Protein AF-A0A939X7P0-F1 (afdb_monomer_lite)

pLDDT: mean 82.84, std 16.87, range [36.56, 97.5]

Foldseek 3Di:
DLVVVLVVCVVVVVLVVSLVSLVVVCVVPVPDPVSLVSNLVSLLVVLQVCLQPVNLVSNVVSLVVNVVSCDDLVPQVSLLSSLVSLLSNLQSCVVVVNDAQVSVVSSLVSNLPGSHDFLDPSLLSNLVSLLSCQPRHLCNLVSLVSSDLVRDDPQQQQQDCPPNGRGGNSLSSQLSNCSSVPVPVDDSVVVSVVVCVVVPVPDPVSVVVVVVVCVVVPD

Sequence (219 aa):
MSYERVKYYQELGDYRVAYRIAREDWCATPSLKWPKNTIAWLLIRMMKDSAKAYGRDRFFDLMDEFGKLDIPKEETKLWGAVVWPIRDIITDSYGMQWFTPPLGDRIFAAIREMPLEKPSDGYTAVLKAFVQLGSLWPRLAEFIEWWGFENFSEFDYRRYPEKGILESTAERVFLAYVAAIGRMDKDPAQEFYKALENMAIRSQQQADNIYNALSLWTK

Secondary structure (DSSP, 8-state):
--HHHHHHHHHTT-HHHHHHHHHHHHHH-TT-HHHHHHHHHHHHHHHHHHHHTT-HHHHHHHHHHHHTT---TT-HHHHHHHHHHHHHHHHHHHHTT---HHHHHHHHHHHHTS---SS-HHHHHHHHHHHHHGGGSTTHHHHHHHH-GGG--GGGG----BTTB---HHHHHHHHHHHHTT-TTS-HHHHHHHHHHHH--S-HHHHHHHHHHHTTS--

Structure (mmCIF, N/CA/C/O backbone):
data_AF-A0A939X7P0-F1
#
_entry.id   AF-A0A939X7P0-F1
#
loop_
_atom_site.group_PDB
_atom_site.id
_atom_site.type_symbol
_atom_site.label_atom_id
_atom_site.label_alt_id
_atom_site.label_comp_id
_atom_site.label_asym_id
_atom_site.label_entity_id
_atom_site.label_seq_id
_atom_site.pdbx_PDB_ins_code
_atom_site.Cartn_x
_atom_site.Cartn_y
_atom_site.Cartn_z
_atom_site.occupancy
_atom_site.B_iso_or_equiv
_atom_site.auth_seq_id
_atom_site.auth_comp_id
_atom_site.auth_asym_id
_atom_site.auth_atom_id
_atom_site.pdbx_PDB_model_num
ATOM 1 N N . MET A 1 1 ? 24.448 -2.203 -24.286 1.00 63.91 1 MET A N 1
ATOM 2 C CA . MET A 1 1 ? 24.279 -0.734 -24.184 1.00 63.91 1 MET A CA 1
ATOM 3 C C . MET A 1 1 ? 22.796 -0.341 -24.209 1.00 63.91 1 MET A C 1
ATOM 5 O O . MET A 1 1 ? 22.362 0.461 -25.027 1.00 63.91 1 MET A O 1
ATOM 9 N N . SER A 1 2 ? 22.004 -0.901 -23.295 1.00 83.81 2 SER A N 1
ATOM 10 C CA . SER A 1 2 ? 20.605 -0.515 -23.049 1.00 83.81 2 SER A CA 1
ATOM 11 C C . SER A 1 2 ? 20.425 -0.061 -21.597 1.00 83.81 2 SER A C 1
ATOM 13 O O . SER A 1 2 ? 19.803 0.967 -21.357 1.00 83.81 2 SER A O 1
ATOM 15 N N . TYR A 1 3 ? 21.119 -0.712 -20.656 1.00 86.38 3 TYR A N 1
ATOM 16 C CA . TYR A 1 3 ? 21.254 -0.287 -19.258 1.00 86.38 3 TYR A CA 1
ATOM 17 C C . TYR A 1 3 ? 21.657 1.193 -19.092 1.00 86.38 3 TYR A C 1
ATOM 19 O O . TYR A 1 3 ? 21.002 1.936 -18.367 1.00 86.38 3 TYR A O 1
ATOM 27 N N . GLU A 1 4 ? 22.691 1.656 -19.801 1.00 91.75 4 GLU A N 1
ATOM 28 C CA . GLU A 1 4 ? 23.140 3.059 -19.739 1.00 91.75 4 GLU A CA 1
ATOM 29 C C . GLU A 1 4 ? 22.068 4.025 -20.256 1.00 91.75 4 GLU A C 1
ATOM 31 O O . GLU A 1 4 ? 21.882 5.104 -19.699 1.00 91.75 4 GLU A O 1
ATOM 36 N N . ARG A 1 5 ? 21.307 3.612 -21.279 1.00 92.75 5 ARG A N 1
ATOM 37 C CA . ARG A 1 5 ? 20.199 4.403 -21.826 1.00 92.75 5 ARG A CA 1
ATOM 38 C C . ARG A 1 5 ? 19.037 4.476 -20.840 1.00 92.75 5 ARG A C 1
ATOM 40 O O . ARG A 1 5 ? 18.489 5.553 -20.641 1.00 92.75 5 ARG A O 1
ATOM 47 N N . VAL A 1 6 ? 18.682 3.362 -20.198 1.00 92.19 6 VAL A N 1
ATOM 48 C CA . VAL A 1 6 ? 17.677 3.342 -19.124 1.00 92.19 6 VAL A CA 1
ATOM 49 C C . VAL A 1 6 ? 18.080 4.316 -18.020 1.00 92.19 6 VAL A C 1
ATOM 51 O O . VAL A 1 6 ? 17.274 5.166 -17.645 1.00 92.19 6 VAL A O 1
ATOM 54 N N . LYS A 1 7 ? 19.329 4.233 -17.544 1.00 92.50 7 LYS A N 1
ATOM 55 C CA . LYS A 1 7 ? 19.845 5.112 -16.491 1.00 92.50 7 LYS A CA 1
ATOM 56 C C . LYS A 1 7 ? 19.771 6.588 -16.897 1.00 92.50 7 LYS A C 1
ATOM 58 O O . LYS A 1 7 ? 19.261 7.395 -16.129 1.00 92.50 7 LYS A O 1
ATOM 63 N N . TYR A 1 8 ? 20.184 6.914 -18.122 1.00 94.06 8 TYR A N 1
ATOM 64 C CA . TYR A 1 8 ? 20.092 8.268 -18.670 1.00 94.06 8 TYR A CA 1
ATOM 65 C C . TYR A 1 8 ? 18.658 8.825 -18.621 1.00 94.06 8 TYR A C 1
ATOM 67 O O . TYR A 1 8 ? 18.432 9.918 -18.109 1.00 94.06 8 TYR A O 1
ATOM 75 N N . TYR A 1 9 ? 17.659 8.064 -19.080 1.00 94.56 9 TYR A N 1
ATOM 76 C CA . TYR A 1 9 ? 16.267 8.532 -19.049 1.00 94.56 9 TYR A CA 1
ATOM 77 C C . TYR A 1 9 ? 15.666 8.566 -17.638 1.00 94.56 9 TYR A C 1
ATOM 79 O O . TYR A 1 9 ? 14.818 9.412 -17.363 1.00 94.56 9 TYR A O 1
ATOM 87 N N . GLN A 1 10 ? 16.117 7.704 -16.721 1.00 90.38 10 GLN A N 1
ATOM 88 C CA . GLN A 1 10 ? 15.744 7.791 -15.305 1.00 90.38 10 GLN A CA 1
ATOM 89 C C . GLN A 1 10 ? 16.242 9.085 -14.658 1.00 90.38 10 GLN A C 1
ATOM 91 O O . GLN A 1 10 ? 15.491 9.710 -13.911 1.00 90.38 10 GLN A O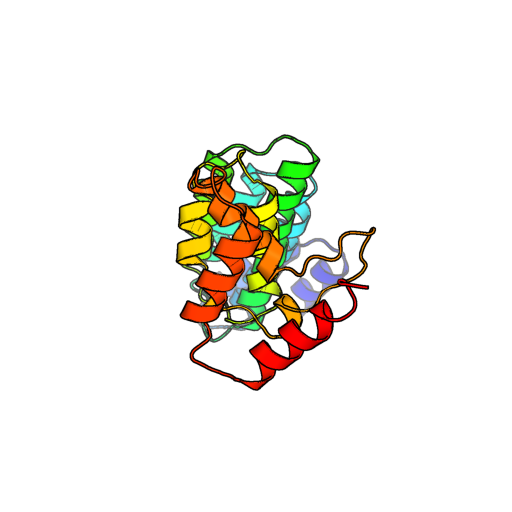 1
ATOM 96 N N . GLU A 1 11 ? 17.477 9.491 -14.958 1.00 92.62 11 GLU A N 1
ATOM 97 C CA . GLU A 1 11 ? 18.072 10.743 -14.473 1.00 92.62 11 GLU A CA 1
ATOM 98 C C . GLU A 1 11 ? 17.348 11.975 -15.033 1.00 92.62 11 GLU A C 1
ATOM 100 O O . GLU A 1 11 ? 17.193 12.968 -14.327 1.00 92.62 11 GLU A O 1
ATOM 105 N N . LEU A 1 12 ? 16.824 11.886 -16.260 1.00 92.75 12 LEU A N 1
ATOM 106 C CA . LEU A 1 12 ? 15.973 12.919 -16.860 1.00 92.75 12 LEU A CA 1
ATOM 107 C C . LEU A 1 12 ? 14.523 12.923 -16.344 1.00 92.75 12 LEU A C 1
ATOM 109 O O . LEU A 1 12 ? 13.769 13.839 -16.664 1.00 92.75 12 LEU A O 1
ATOM 113 N N . GLY A 1 13 ? 14.103 11.905 -15.587 1.00 90.38 13 GLY A N 1
ATOM 114 C CA . GLY A 1 13 ? 12.714 11.741 -15.148 1.00 90.38 13 GLY A CA 1
ATOM 115 C C . GLY A 1 13 ? 11.753 11.230 -16.231 1.00 90.38 13 GLY A C 1
ATOM 116 O O . GLY A 1 13 ? 10.548 11.159 -15.995 1.00 90.38 13 GLY A O 1
ATOM 117 N N . ASP A 1 14 ? 12.251 10.822 -17.403 1.00 93.12 14 ASP A N 1
ATOM 118 C CA . ASP A 1 14 ? 11.428 10.220 -18.459 1.00 93.12 14 ASP A CA 1
ATOM 119 C C . ASP A 1 14 ? 11.263 8.711 -18.226 1.00 93.12 14 ASP A C 1
ATOM 121 O O . ASP A 1 14 ? 11.827 7.845 -18.908 1.00 93.12 14 ASP A O 1
ATOM 125 N N . TYR A 1 15 ? 10.460 8.384 -17.213 1.00 93.25 15 TYR A N 1
ATOM 126 C CA . TYR A 1 15 ? 10.213 7.000 -16.814 1.00 93.25 15 TYR A CA 1
ATOM 127 C C . TYR A 1 15 ? 9.500 6.184 -17.893 1.00 93.25 15 TYR A C 1
ATOM 129 O O . TYR A 1 15 ? 9.647 4.965 -17.916 1.00 93.25 15 TYR A O 1
ATOM 137 N N . ARG A 1 16 ? 8.769 6.827 -18.814 1.00 91.62 16 ARG A N 1
ATOM 138 C CA . ARG A 1 16 ? 8.081 6.138 -19.915 1.00 91.62 16 ARG A CA 1
ATOM 139 C C . ARG A 1 16 ? 9.075 5.635 -20.954 1.00 91.62 16 ARG A C 1
ATOM 141 O O . ARG A 1 16 ? 8.970 4.491 -21.398 1.00 91.62 16 ARG A O 1
ATOM 148 N N . VAL A 1 17 ? 10.052 6.461 -21.332 1.00 94.19 17 VAL A N 1
ATOM 149 C CA . VAL A 1 17 ? 11.100 6.037 -22.267 1.00 94.19 17 VAL A CA 1
ATOM 150 C C . VAL A 1 17 ? 12.017 5.003 -21.619 1.00 94.19 17 VAL A C 1
ATOM 152 O O . VAL A 1 17 ? 12.288 3.976 -22.243 1.00 94.19 17 VAL A O 1
ATOM 155 N N . ALA A 1 18 ? 12.421 5.212 -20.361 1.00 95.12 18 ALA A N 1
ATOM 156 C CA . ALA A 1 18 ? 13.19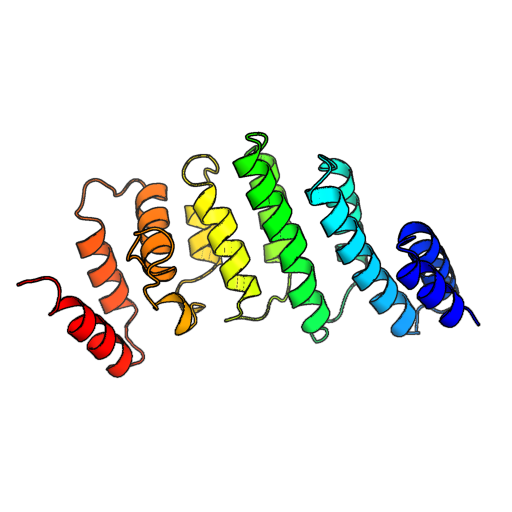1 4.219 -19.611 1.00 95.12 18 ALA A CA 1
ATOM 157 C C . ALA A 1 18 ? 12.454 2.869 -19.526 1.00 95.12 18 ALA A C 1
ATOM 159 O O . ALA A 1 18 ? 13.066 1.819 -19.727 1.00 95.12 18 ALA A O 1
ATOM 160 N N . TYR A 1 19 ? 11.136 2.901 -19.293 1.00 95.31 19 TYR A N 1
ATOM 161 C CA . TYR A 1 19 ? 10.287 1.711 -19.226 1.00 95.31 19 TYR A CA 1
ATOM 162 C C . TYR A 1 19 ? 10.295 0.956 -20.553 1.00 95.31 19 TYR A C 1
ATOM 164 O O . TYR A 1 19 ? 10.541 -0.247 -20.566 1.00 95.31 19 TYR A O 1
ATOM 172 N N . ARG A 1 20 ? 10.083 1.657 -21.674 1.00 95.12 20 ARG A N 1
ATOM 173 C CA . ARG A 1 20 ? 10.059 1.035 -23.005 1.00 95.12 20 ARG A CA 1
ATOM 174 C C . ARG A 1 20 ? 11.370 0.310 -23.313 1.00 95.12 20 ARG A C 1
ATOM 176 O O . ARG A 1 20 ? 11.330 -0.835 -23.743 1.00 95.12 20 ARG A O 1
ATOM 183 N N . ILE A 1 21 ? 12.510 0.941 -23.027 1.00 94.25 21 ILE A N 1
ATOM 184 C CA . ILE A 1 21 ? 13.833 0.341 -23.265 1.00 94.25 21 ILE A CA 1
ATOM 185 C C . ILE A 1 21 ? 14.024 -0.909 -22.393 1.00 94.25 21 ILE A C 1
ATOM 187 O O . ILE A 1 21 ? 14.407 -1.961 -22.896 1.00 94.25 21 ILE A O 1
ATOM 191 N N . ALA A 1 22 ? 13.709 -0.828 -21.096 1.00 93.94 22 ALA A N 1
ATOM 192 C CA . ALA A 1 22 ? 13.814 -1.984 -20.205 1.00 93.94 22 ALA A CA 1
ATOM 193 C C . ALA A 1 22 ? 12.858 -3.121 -20.612 1.00 93.94 22 ALA A C 1
ATOM 195 O O . ALA A 1 22 ? 13.184 -4.298 -20.460 1.00 93.94 22 ALA A O 1
ATOM 196 N N . ARG A 1 23 ? 11.684 -2.783 -21.159 1.00 93.06 23 ARG A N 1
ATOM 197 C CA . ARG A 1 23 ? 10.708 -3.753 -21.662 1.00 93.06 23 ARG A CA 1
ATOM 198 C C . ARG A 1 23 ? 11.199 -4.475 -22.911 1.00 93.06 23 ARG A C 1
ATOM 200 O O . ARG A 1 23 ? 11.045 -5.690 -22.982 1.00 93.06 23 ARG A O 1
ATOM 207 N N . GLU A 1 24 ? 11.809 -3.756 -23.850 1.00 93.38 24 GLU A N 1
ATOM 208 C CA . GLU A 1 24 ? 12.461 -4.340 -25.029 1.00 93.38 24 GLU A CA 1
ATOM 209 C C . GLU A 1 24 ? 13.535 -5.354 -24.609 1.00 93.38 24 GLU A C 1
ATOM 211 O O . GLU A 1 24 ? 13.533 -6.486 -25.095 1.00 93.38 24 GLU A O 1
ATOM 216 N N . ASP A 1 25 ? 14.377 -4.997 -23.633 1.00 91.06 25 ASP A N 1
ATOM 217 C CA . ASP A 1 25 ? 15.401 -5.899 -23.095 1.00 91.06 25 ASP A CA 1
ATOM 218 C C . ASP A 1 25 ? 14.800 -7.136 -22.418 1.00 91.06 25 ASP A C 1
ATOM 220 O O . ASP A 1 25 ? 15.291 -8.250 -22.613 1.00 91.06 25 ASP A O 1
ATOM 224 N N . TRP A 1 26 ? 13.728 -6.965 -21.635 1.00 90.19 26 TRP A N 1
ATOM 225 C CA . TRP A 1 26 ? 13.058 -8.089 -20.983 1.00 90.19 26 TRP A CA 1
ATOM 226 C C . TRP A 1 26 ? 12.417 -9.040 -21.996 1.00 90.19 26 TRP A C 1
ATOM 228 O O . TRP A 1 26 ? 12.549 -10.252 -21.859 1.00 90.19 26 TRP A O 1
ATOM 238 N N . CYS A 1 27 ? 11.768 -8.513 -23.038 1.00 88.62 27 CYS A N 1
ATOM 239 C CA . CYS A 1 27 ? 11.187 -9.325 -24.106 1.00 88.62 27 CYS A CA 1
ATOM 240 C C . CYS A 1 27 ? 12.259 -10.060 -24.922 1.00 88.62 27 CYS A C 1
ATOM 242 O O . CYS A 1 27 ? 12.053 -11.214 -25.291 1.00 88.62 27 CYS A O 1
ATOM 244 N N . ALA A 1 28 ? 13.400 -9.416 -25.184 1.00 89.94 28 ALA A N 1
ATOM 245 C CA . ALA A 1 28 ? 14.509 -10.030 -25.906 1.00 89.94 28 ALA A CA 1
ATOM 246 C C . ALA A 1 28 ? 15.230 -11.097 -25.069 1.00 89.94 28 ALA A C 1
ATOM 248 O O . ALA A 1 28 ? 15.672 -12.106 -25.612 1.00 89.94 28 ALA A O 1
ATOM 249 N N . THR A 1 29 ? 15.370 -10.885 -23.754 1.00 86.81 29 THR A N 1
ATOM 250 C CA . THR A 1 29 ? 16.044 -11.831 -22.849 1.00 86.81 29 THR A CA 1
ATOM 251 C C . THR A 1 29 ? 15.318 -11.968 -21.498 1.00 86.81 29 THR A C 1
ATOM 253 O O . THR A 1 29 ? 15.773 -11.421 -20.487 1.00 86.81 29 THR A O 1
ATOM 256 N N . PRO A 1 30 ? 14.223 -12.754 -21.425 1.00 83.19 30 PRO A N 1
ATOM 257 C CA . PRO A 1 30 ? 13.398 -12.866 -20.214 1.00 83.19 30 PRO A CA 1
ATOM 258 C C . PRO A 1 30 ? 14.110 -13.456 -18.989 1.00 83.19 30 PRO A C 1
ATOM 260 O O . PRO A 1 30 ? 13.657 -13.261 -17.862 1.00 83.19 30 PRO A O 1
ATOM 263 N N . SER A 1 31 ? 15.219 -14.175 -19.195 1.00 83.50 31 SER A N 1
ATOM 264 C CA . SER A 1 31 ? 16.034 -14.773 -18.130 1.00 83.50 31 SER A CA 1
ATOM 265 C C . SER A 1 31 ? 16.905 -13.760 -17.380 1.00 83.50 31 SER A C 1
ATOM 267 O O . SER A 1 31 ? 17.386 -14.059 -16.283 1.00 83.50 31 SER A O 1
ATOM 269 N N . LEU A 1 32 ? 17.117 -12.558 -17.932 1.00 82.56 32 LEU A N 1
ATOM 270 C CA . LEU A 1 32 ? 17.839 -11.504 -17.229 1.00 82.56 32 LEU A CA 1
ATOM 271 C C . LEU A 1 32 ? 16.961 -10.933 -16.114 1.00 82.56 32 LEU A C 1
ATOM 273 O O . LEU A 1 32 ? 15.846 -10.472 -16.343 1.00 82.56 32 LEU A O 1
ATOM 277 N N . LYS A 1 33 ? 17.498 -10.910 -14.891 1.00 83.19 33 LYS A N 1
ATOM 278 C CA . LYS A 1 33 ? 16.805 -10.340 -13.726 1.00 83.19 33 LYS A CA 1
ATOM 279 C C . LYS A 1 33 ? 16.738 -8.812 -13.769 1.00 83.19 33 LYS A C 1
ATOM 281 O O . LYS A 1 33 ? 15.746 -8.225 -13.346 1.00 83.19 33 LYS A O 1
ATOM 286 N N . TRP A 1 34 ? 17.788 -8.164 -14.283 1.00 88.00 34 TRP A N 1
ATOM 287 C CA . TRP A 1 34 ? 17.912 -6.706 -14.216 1.00 88.00 34 TRP A CA 1
ATOM 288 C C . TRP A 1 34 ? 16.778 -5.956 -14.944 1.00 88.00 34 TRP A C 1
ATOM 290 O O . TRP A 1 34 ? 16.226 -5.055 -14.315 1.00 88.00 34 TRP A O 1
ATOM 300 N N . PRO A 1 35 ? 16.346 -6.314 -16.179 1.00 89.94 35 PRO A N 1
ATOM 301 C CA . PRO A 1 35 ? 15.304 -5.569 -16.881 1.00 89.94 35 PRO A CA 1
ATOM 302 C C . PRO A 1 35 ? 13.970 -5.655 -16.143 1.00 89.94 35 PRO A C 1
ATOM 304 O O . PRO A 1 35 ? 13.309 -4.642 -15.951 1.00 89.94 35 PRO A O 1
ATOM 307 N N . LYS A 1 36 ? 13.610 -6.842 -15.640 1.00 90.88 36 LYS A N 1
ATOM 308 C CA . LYS A 1 36 ? 12.388 -7.061 -14.856 1.00 90.88 36 LYS A CA 1
ATOM 309 C C . LYS A 1 36 ? 12.370 -6.225 -13.573 1.00 90.88 36 LYS A C 1
ATOM 311 O O . LYS A 1 36 ? 11.390 -5.528 -13.319 1.00 90.88 36 LYS A O 1
ATOM 316 N N . ASN A 1 37 ? 13.465 -6.217 -12.811 1.00 92.06 37 ASN A N 1
ATOM 317 C CA . ASN A 1 37 ? 13.562 -5.390 -11.604 1.00 92.06 37 ASN A CA 1
ATOM 318 C C . ASN A 1 37 ? 13.531 -3.892 -11.945 1.00 92.06 37 ASN A C 1
ATOM 320 O O . ASN A 1 37 ? 12.877 -3.111 -11.257 1.00 92.06 37 ASN A O 1
ATOM 324 N N . THR A 1 38 ? 14.184 -3.479 -13.032 1.00 94.31 38 THR A N 1
ATOM 325 C CA . THR A 1 38 ? 14.124 -2.103 -13.538 1.00 94.31 38 THR A CA 1
ATOM 326 C C . THR A 1 38 ? 12.699 -1.694 -13.904 1.00 94.31 38 THR A C 1
ATOM 328 O O . THR A 1 38 ? 12.258 -0.620 -13.498 1.00 94.31 38 THR A O 1
ATOM 331 N N . ILE A 1 39 ? 11.962 -2.544 -14.623 1.00 95.25 39 ILE A N 1
ATOM 332 C CA . ILE A 1 39 ? 10.552 -2.325 -14.961 1.00 95.25 39 ILE A CA 1
ATOM 333 C C . ILE A 1 39 ? 9.737 -2.146 -13.676 1.00 95.25 39 ILE A C 1
ATOM 335 O O . ILE A 1 39 ? 9.006 -1.166 -13.562 1.00 95.25 39 ILE A O 1
ATOM 339 N N . ALA A 1 40 ? 9.918 -3.019 -12.681 1.00 95.69 40 ALA A N 1
ATOM 340 C CA . ALA A 1 40 ? 9.227 -2.932 -11.394 1.00 95.69 40 ALA A CA 1
ATOM 341 C C . ALA A 1 40 ? 9.462 -1.577 -10.698 1.00 95.69 40 ALA A C 1
ATOM 343 O O . ALA A 1 40 ? 8.511 -0.900 -10.305 1.00 95.69 40 ALA A O 1
ATOM 344 N N . TRP A 1 41 ? 10.718 -1.123 -10.619 1.00 95.88 41 TRP A N 1
ATOM 345 C CA . TRP A 1 41 ? 11.056 0.189 -10.055 1.00 95.88 41 TRP A CA 1
ATOM 346 C C . TRP A 1 41 ? 10.437 1.352 -10.834 1.00 95.88 41 TRP A C 1
ATOM 348 O O . TRP A 1 41 ? 9.958 2.312 -10.228 1.00 95.88 41 TRP A O 1
ATOM 358 N N . LEU A 1 42 ? 10.434 1.285 -12.166 1.00 96.06 42 LEU A N 1
ATOM 359 C CA . LEU A 1 42 ? 9.842 2.316 -13.019 1.00 96.06 42 LEU A CA 1
ATOM 360 C C . LEU A 1 42 ? 8.319 2.375 -12.868 1.00 96.06 42 LEU A C 1
ATOM 362 O O . LEU A 1 42 ? 7.768 3.470 -12.774 1.00 96.06 42 LEU A O 1
ATOM 366 N N . LEU A 1 43 ? 7.648 1.224 -12.772 1.00 96.50 43 LEU A N 1
ATOM 367 C CA . LEU A 1 43 ? 6.218 1.153 -12.467 1.00 96.50 43 LEU A CA 1
ATOM 368 C C . LEU A 1 43 ? 5.916 1.799 -11.113 1.00 96.50 43 LEU A C 1
ATOM 370 O O . LEU A 1 43 ? 5.028 2.639 -11.042 1.00 96.50 43 LEU A O 1
ATOM 374 N N . ILE A 1 44 ? 6.694 1.501 -10.065 1.00 95.69 44 ILE A N 1
ATOM 375 C CA . ILE A 1 44 ? 6.539 2.128 -8.738 1.00 95.69 44 ILE A CA 1
ATOM 376 C C . ILE A 1 44 ? 6.677 3.654 -8.816 1.00 95.69 44 ILE A C 1
ATOM 378 O O . ILE A 1 44 ? 5.886 4.381 -8.211 1.00 95.69 44 ILE A O 1
ATOM 382 N N . ARG A 1 45 ? 7.649 4.162 -9.585 1.00 94.25 45 ARG A N 1
ATOM 383 C CA . ARG A 1 45 ? 7.822 5.610 -9.799 1.00 94.25 45 ARG A CA 1
ATOM 384 C C . ARG A 1 45 ? 6.619 6.222 -10.511 1.00 94.25 45 ARG A C 1
ATOM 386 O O . ARG A 1 45 ? 6.068 7.204 -10.028 1.00 94.25 45 ARG A O 1
ATOM 393 N N . MET A 1 46 ? 6.164 5.604 -11.598 1.00 94.06 46 MET A N 1
ATOM 394 C CA . MET A 1 46 ? 4.993 6.077 -12.336 1.00 94.06 46 MET A CA 1
ATOM 395 C C . MET A 1 46 ? 3.699 5.987 -11.512 1.00 94.06 46 MET A C 1
ATOM 397 O O . MET A 1 46 ? 2.861 6.882 -11.624 1.00 94.06 46 MET A O 1
ATOM 401 N N . MET A 1 47 ? 3.543 4.962 -10.664 1.00 94.75 47 MET A N 1
ATOM 402 C CA . MET A 1 47 ? 2.420 4.845 -9.727 1.00 94.75 47 MET A CA 1
ATOM 403 C C . MET A 1 47 ? 2.414 6.030 -8.764 1.00 94.75 47 MET A C 1
ATOM 405 O O . MET A 1 47 ? 1.389 6.695 -8.617 1.00 94.75 47 MET A O 1
ATOM 409 N N . LYS A 1 48 ? 3.575 6.363 -8.189 1.00 90.75 48 LYS A N 1
ATOM 410 C CA . LYS A 1 48 ? 3.728 7.513 -7.291 1.00 90.75 48 LYS A CA 1
ATOM 411 C C . LYS A 1 48 ? 3.335 8.839 -7.949 1.00 90.75 48 LYS A C 1
ATOM 413 O O . LYS A 1 48 ? 2.694 9.666 -7.306 1.00 90.75 48 LYS A O 1
ATOM 418 N N . ASP A 1 49 ? 3.676 9.034 -9.220 1.00 87.50 49 ASP A N 1
ATOM 419 C CA . ASP A 1 49 ? 3.275 10.236 -9.960 1.00 87.50 49 ASP A CA 1
ATOM 420 C C . ASP A 1 49 ? 1.768 10.241 -10.262 1.00 87.50 49 ASP A C 1
ATOM 422 O O . ASP A 1 49 ? 1.106 11.272 -10.142 1.00 87.50 49 ASP A O 1
ATOM 426 N N . SER A 1 50 ? 1.200 9.082 -10.618 1.00 85.38 50 SER A N 1
ATOM 427 C CA . SER A 1 50 ? -0.232 8.954 -10.922 1.00 85.38 50 SER A CA 1
ATOM 428 C C . SER A 1 50 ? -1.139 9.135 -9.702 1.00 85.38 50 SER A C 1
ATOM 430 O O . SER A 1 50 ? -2.218 9.709 -9.852 1.00 85.38 50 SER A O 1
ATOM 432 N N . ALA A 1 51 ? -0.684 8.734 -8.508 1.00 78.88 51 ALA A N 1
ATOM 433 C CA . ALA A 1 51 ? -1.410 8.919 -7.251 1.00 78.88 51 ALA A CA 1
ATOM 434 C C . ALA A 1 51 ? -1.696 10.406 -6.967 1.00 78.88 51 ALA A C 1
ATOM 436 O O . ALA A 1 51 ? -2.791 10.751 -6.536 1.00 78.88 51 ALA A O 1
ATOM 437 N N . LYS A 1 52 ? -0.754 11.292 -7.322 1.00 74.44 52 LYS A N 1
ATOM 438 C CA . LYS A 1 52 ? -0.852 12.744 -7.096 1.00 74.44 52 LYS A CA 1
ATOM 439 C C . LYS A 1 52 ? -1.686 13.494 -8.135 1.00 74.44 52 LYS A C 1
ATOM 441 O O . LYS A 1 52 ? -2.168 14.589 -7.866 1.00 74.44 52 LYS A O 1
ATOM 446 N N . ALA A 1 53 ? -1.798 12.958 -9.350 1.00 64.81 53 ALA A N 1
ATOM 447 C CA . ALA A 1 53 ? -2.281 13.690 -10.524 1.00 64.81 53 ALA A CA 1
ATOM 448 C C . ALA A 1 53 ? -3.738 13.365 -10.913 1.00 64.81 53 ALA A C 1
ATOM 450 O O . ALA A 1 53 ? -4.091 13.495 -12.083 1.00 64.81 53 ALA A O 1
ATOM 451 N N . TYR A 1 54 ? -4.571 12.896 -9.974 1.00 62.88 54 TYR A N 1
ATOM 452 C CA . TYR A 1 54 ? -5.918 12.355 -10.249 1.00 62.88 54 TYR A CA 1
ATOM 453 C C . TYR A 1 54 ? -5.927 11.178 -11.245 1.00 62.88 54 TYR A C 1
ATOM 455 O O . TYR A 1 54 ? -6.963 10.819 -11.803 1.00 62.88 54 TYR A O 1
ATOM 463 N N . GLY A 1 55 ? -4.779 10.530 -11.456 1.00 70.94 55 GLY A N 1
ATOM 464 C CA . GLY A 1 55 ? -4.608 9.443 -12.414 1.00 70.94 55 GLY A CA 1
ATOM 465 C C . GLY A 1 55 ? -5.041 8.091 -11.860 1.00 70.94 55 GLY A C 1
ATOM 466 O O . GLY A 1 55 ? -4.266 7.148 -11.972 1.00 70.94 55 GLY A O 1
ATOM 467 N N . ARG A 1 56 ? -6.235 7.992 -11.255 1.00 80.31 56 ARG A N 1
ATOM 468 C CA . ARG A 1 56 ? -6.739 6.767 -10.599 1.00 80.31 56 ARG A CA 1
ATOM 469 C C . ARG A 1 56 ? -6.658 5.552 -11.525 1.00 80.31 56 ARG A C 1
ATOM 471 O O . ARG A 1 56 ? -6.084 4.538 -11.146 1.00 80.31 56 ARG A O 1
ATOM 478 N N . ASP A 1 57 ? -7.201 5.668 -12.733 1.00 87.56 57 ASP A N 1
ATOM 479 C CA . ASP A 1 57 ? -7.235 4.549 -13.681 1.00 87.56 57 ASP A CA 1
ATOM 480 C C . ASP A 1 57 ? -5.817 4.140 -14.073 1.00 87.56 57 ASP A C 1
ATOM 482 O O . ASP A 1 57 ? -5.444 2.976 -13.965 1.00 87.56 57 ASP A O 1
ATOM 486 N N . ARG A 1 58 ? -4.970 5.133 -14.365 1.00 91.19 58 ARG A N 1
ATOM 487 C CA . ARG A 1 58 ? -3.562 4.901 -14.682 1.00 91.19 58 ARG A CA 1
ATOM 488 C C . ARG A 1 58 ? -2.794 4.254 -13.528 1.00 91.19 58 ARG A C 1
ATOM 490 O O . ARG A 1 58 ? -1.936 3.417 -13.784 1.00 91.19 58 ARG A O 1
ATOM 497 N N . PHE A 1 59 ? -3.056 4.643 -12.281 1.00 93.50 59 PHE A N 1
ATOM 498 C CA . PHE A 1 59 ? -2.441 4.019 -11.110 1.00 93.50 59 PHE A CA 1
ATOM 499 C C . PHE A 1 59 ? -2.732 2.523 -11.098 1.00 93.50 59 PHE A C 1
ATOM 501 O O . PHE A 1 59 ? -1.832 1.704 -10.925 1.00 93.50 59 PHE A O 1
ATOM 508 N N . PHE A 1 60 ? -3.994 2.175 -11.321 1.00 91.88 60 PHE A N 1
ATOM 509 C CA . PHE A 1 60 ? -4.424 0.795 -11.310 1.00 91.88 60 PHE A CA 1
ATOM 510 C C . PHE A 1 60 ? -3.925 -0.003 -12.516 1.00 91.88 60 PHE A C 1
ATOM 512 O O . PHE A 1 60 ? -3.529 -1.148 -12.331 1.00 91.88 60 PHE A O 1
ATOM 519 N N . ASP A 1 61 ? -3.845 0.595 -13.705 1.00 93.81 61 ASP A N 1
ATOM 520 C CA . ASP A 1 61 ? -3.218 -0.046 -14.867 1.00 93.81 61 ASP A CA 1
ATOM 521 C C . ASP A 1 61 ? -1.752 -0.409 -14.576 1.00 93.81 61 ASP A C 1
ATOM 523 O O . ASP A 1 61 ? -1.298 -1.515 -14.872 1.00 93.81 61 ASP A O 1
ATOM 527 N N . LEU A 1 62 ? -1.015 0.510 -13.940 1.00 95.31 62 LEU A N 1
ATOM 528 C CA . LEU A 1 62 ? 0.379 0.298 -13.544 1.00 95.31 62 LEU A CA 1
ATOM 529 C C . LEU A 1 62 ? 0.513 -0.761 -12.440 1.00 95.31 62 LEU A C 1
ATOM 531 O O . LEU A 1 62 ? 1.470 -1.534 -12.449 1.00 95.31 62 LEU A O 1
ATOM 535 N N . MET A 1 63 ? -0.431 -0.807 -11.498 1.00 94.50 63 MET A N 1
ATOM 536 C CA . MET A 1 63 ? -0.463 -1.804 -10.427 1.00 94.50 63 MET A CA 1
ATOM 537 C C . MET A 1 63 ? -0.771 -3.205 -10.972 1.00 94.50 63 MET A C 1
ATOM 539 O O . MET A 1 63 ? -0.094 -4.168 -10.610 1.00 94.50 63 MET A O 1
ATOM 543 N N . ASP A 1 64 ? -1.734 -3.320 -11.887 1.00 93.88 64 ASP A N 1
ATOM 544 C CA . ASP A 1 64 ? -2.064 -4.575 -12.567 1.00 93.88 64 ASP A CA 1
ATOM 545 C C . ASP A 1 64 ? -0.878 -5.065 -13.412 1.00 93.88 64 ASP A C 1
ATOM 547 O O . ASP A 1 64 ? -0.601 -6.263 -13.493 1.00 93.88 64 ASP A O 1
ATOM 551 N N . GLU A 1 65 ? -0.146 -4.146 -14.045 1.00 94.81 65 GLU A N 1
ATOM 552 C CA . GLU A 1 65 ? 1.087 -4.466 -14.759 1.00 94.81 65 GLU A CA 1
ATOM 553 C C . GLU A 1 65 ? 2.212 -4.919 -13.820 1.00 94.81 65 GLU A C 1
ATOM 555 O O . GLU A 1 65 ? 2.903 -5.892 -14.126 1.00 94.81 65 GLU A O 1
ATOM 560 N N . PHE A 1 66 ? 2.362 -4.272 -12.663 1.00 94.81 66 PHE A N 1
ATOM 561 C CA . PHE A 1 66 ? 3.329 -4.667 -11.641 1.00 94.81 66 PHE A CA 1
ATOM 562 C C . PHE A 1 66 ? 3.050 -6.088 -11.133 1.00 94.81 66 PHE A C 1
ATOM 564 O O . PHE A 1 66 ? 3.972 -6.899 -11.053 1.00 94.81 66 PHE A O 1
ATOM 571 N N . GLY A 1 67 ? 1.780 -6.425 -10.879 1.00 91.81 67 GLY A N 1
ATOM 572 C CA . GLY A 1 67 ? 1.372 -7.771 -10.459 1.00 91.81 67 GLY A CA 1
ATOM 573 C C . GLY A 1 67 ? 1.707 -8.862 -11.484 1.00 91.81 67 GLY A C 1
ATOM 574 O O . GLY A 1 67 ? 2.042 -9.983 -11.111 1.00 91.81 67 GLY A O 1
ATOM 575 N N . LYS A 1 68 ? 1.713 -8.531 -12.782 1.00 92.06 68 LYS A N 1
ATOM 576 C CA . LYS A 1 68 ? 2.077 -9.464 -13.868 1.00 92.06 68 LYS A CA 1
ATOM 577 C C . LYS A 1 68 ? 3.579 -9.710 -13.990 1.00 92.06 68 LYS A C 1
ATOM 579 O O . LYS A 1 68 ? 3.979 -10.577 -14.766 1.00 92.06 68 LYS A O 1
ATOM 584 N N . LEU A 1 69 ? 4.419 -8.955 -13.279 1.00 90.88 69 LEU A N 1
ATOM 585 C CA . LEU A 1 69 ? 5.863 -9.152 -13.352 1.00 90.88 69 LEU A CA 1
ATOM 586 C C . LEU A 1 69 ? 6.318 -10.428 -12.649 1.00 90.88 69 LEU A C 1
ATOM 588 O O . LEU A 1 69 ? 7.435 -10.839 -12.930 1.00 90.88 69 LEU A O 1
ATOM 592 N N . ASP A 1 70 ? 5.506 -11.065 -11.797 1.00 88.75 70 ASP A N 1
ATOM 593 C CA . ASP A 1 70 ? 5.891 -12.269 -11.037 1.00 88.75 70 ASP A CA 1
ATOM 594 C C . ASP A 1 70 ? 7.172 -12.031 -10.210 1.00 88.75 70 ASP A C 1
ATOM 596 O O . ASP A 1 70 ? 8.192 -12.713 -10.345 1.00 88.75 70 ASP A O 1
ATOM 600 N N . ILE A 1 71 ? 7.192 -10.933 -9.449 1.00 91.06 71 ILE A N 1
ATOM 601 C CA . ILE A 1 71 ? 8.358 -10.543 -8.650 1.00 91.06 71 ILE A CA 1
ATOM 602 C C . ILE A 1 71 ? 8.579 -11.588 -7.540 1.00 91.06 71 ILE A C 1
ATOM 604 O O . ILE A 1 71 ? 7.643 -11.887 -6.801 1.00 91.06 71 ILE A O 1
ATOM 608 N N . PRO A 1 72 ? 9.797 -12.141 -7.379 1.00 91.25 72 PRO A N 1
ATOM 609 C CA . PRO A 1 72 ? 10.081 -13.071 -6.290 1.00 91.25 72 PRO A CA 1
ATOM 610 C C . PRO A 1 72 ? 9.823 -12.438 -4.918 1.00 91.25 72 PRO A C 1
ATOM 612 O O . PRO A 1 72 ? 10.102 -11.256 -4.706 1.00 91.25 72 PRO A O 1
ATOM 615 N N . LYS A 1 73 ? 9.334 -13.219 -3.952 1.00 92.31 73 LYS A N 1
ATOM 616 C CA . LYS A 1 73 ? 9.083 -12.739 -2.579 1.00 92.31 73 LYS A CA 1
ATOM 617 C C . LYS A 1 73 ? 10.356 -12.258 -1.869 1.00 92.31 73 LYS A C 1
ATOM 619 O O . LYS A 1 73 ? 10.284 -11.436 -0.965 1.00 92.31 73 LYS A O 1
ATOM 624 N N . GLU A 1 74 ? 11.522 -12.740 -2.298 1.00 92.38 74 GLU A N 1
ATOM 625 C CA . GLU A 1 74 ? 12.834 -12.362 -1.767 1.00 92.38 74 GLU A CA 1
ATOM 626 C C . GLU A 1 74 ? 13.259 -10.942 -2.179 1.00 92.38 74 GLU A C 1
ATOM 628 O O . GLU A 1 74 ? 14.177 -10.381 -1.583 1.00 92.38 74 GLU A O 1
ATOM 633 N N . GLU A 1 75 ? 12.591 -10.325 -3.161 1.00 92.69 75 GLU A N 1
ATOM 634 C CA . GLU A 1 75 ? 12.812 -8.928 -3.560 1.00 92.69 75 GLU A CA 1
ATOM 635 C C . GLU A 1 75 ? 12.155 -7.955 -2.559 1.00 92.69 75 GLU A C 1
ATOM 637 O O . GLU A 1 75 ? 11.356 -7.085 -2.914 1.00 92.69 75 GLU A O 1
ATOM 642 N N . THR A 1 76 ? 12.494 -8.092 -1.274 1.00 92.25 76 THR A N 1
ATOM 643 C CA . THR A 1 76 ? 11.871 -7.367 -0.152 1.00 92.25 76 THR A CA 1
ATOM 644 C C . THR A 1 76 ? 11.918 -5.852 -0.325 1.00 92.25 76 THR A C 1
ATOM 646 O O . THR A 1 76 ? 10.970 -5.153 0.019 1.00 92.25 76 THR A O 1
ATOM 649 N N . LYS A 1 77 ? 12.977 -5.321 -0.950 1.00 93.31 77 LYS A N 1
ATOM 650 C CA . LYS A 1 77 ? 13.100 -3.887 -1.258 1.00 93.31 77 LYS A CA 1
ATOM 651 C C . LYS A 1 77 ? 12.046 -3.399 -2.252 1.00 93.31 77 LYS A C 1
ATOM 653 O O . LYS A 1 77 ? 11.566 -2.279 -2.105 1.00 93.31 77 LYS A O 1
ATOM 658 N N . LEU A 1 78 ? 11.702 -4.204 -3.258 1.00 94.50 78 LEU A N 1
ATOM 659 C CA . LEU A 1 78 ? 10.654 -3.864 -4.224 1.00 94.50 78 LEU A CA 1
ATOM 660 C C . LEU A 1 78 ? 9.278 -3.920 -3.558 1.00 94.50 78 LEU A C 1
ATOM 662 O O . LEU A 1 78 ? 8.494 -2.980 -3.697 1.00 94.50 78 LEU A O 1
ATOM 666 N N . TRP A 1 79 ? 9.024 -4.970 -2.773 1.00 94.94 79 TRP A N 1
ATOM 667 C CA . TRP A 1 79 ? 7.780 -5.117 -2.016 1.00 94.94 79 TRP A CA 1
ATOM 668 C C . TRP A 1 79 ? 7.590 -4.011 -0.973 1.00 94.94 79 TRP A C 1
ATOM 670 O O . TRP A 1 79 ? 6.513 -3.432 -0.872 1.00 94.94 79 TRP A O 1
ATOM 680 N N . GLY A 1 80 ? 8.649 -3.618 -0.267 1.00 94.62 80 GLY A N 1
ATOM 681 C CA . GLY A 1 80 ? 8.614 -2.472 0.642 1.00 94.62 80 GLY A CA 1
ATOM 682 C C . GLY A 1 80 ? 8.443 -1.131 -0.080 1.00 94.62 80 GLY A C 1
ATOM 683 O O . GLY A 1 80 ? 7.887 -0.189 0.480 1.00 94.62 80 GLY A O 1
ATOM 684 N N . ALA A 1 81 ? 8.886 -1.021 -1.335 1.00 95.56 81 ALA A N 1
ATOM 685 C CA . ALA A 1 81 ? 8.778 0.215 -2.102 1.00 95.56 81 ALA A CA 1
ATOM 686 C C . ALA A 1 81 ? 7.386 0.444 -2.708 1.00 95.56 81 ALA A C 1
ATOM 688 O O . ALA A 1 81 ? 6.935 1.590 -2.742 1.00 95.56 81 ALA A O 1
ATOM 689 N N . VAL A 1 82 ? 6.703 -0.610 -3.176 1.00 95.81 82 VAL A N 1
ATOM 690 C CA . VAL A 1 82 ? 5.365 -0.496 -3.797 1.00 95.81 82 VAL A CA 1
ATOM 691 C C . VAL A 1 82 ? 4.283 -0.069 -2.802 1.00 95.81 82 VAL A C 1
ATOM 693 O O . VAL A 1 82 ? 3.283 0.537 -3.177 1.00 95.81 82 VAL A O 1
ATOM 696 N N . VAL A 1 83 ? 4.522 -0.292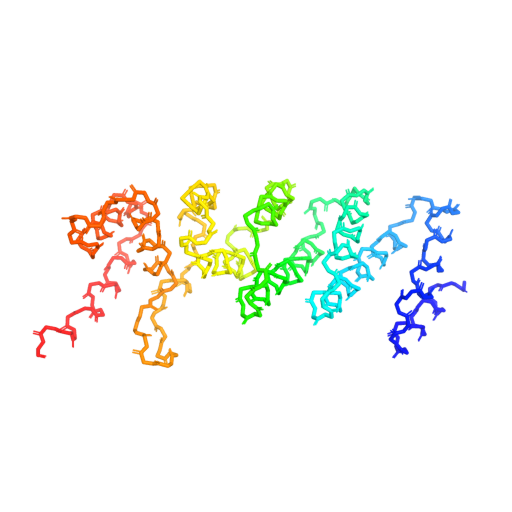 -1.514 1.00 95.56 83 VAL A N 1
ATOM 697 C CA . VAL A 1 83 ? 3.638 0.135 -0.429 1.00 95.56 83 VAL A CA 1
ATOM 698 C C . VAL A 1 83 ? 3.420 1.654 -0.405 1.00 95.56 83 VAL A C 1
ATOM 700 O O . VAL A 1 83 ? 2.305 2.115 -0.167 1.00 95.56 83 VAL A O 1
ATOM 703 N N . TRP A 1 84 ? 4.451 2.450 -0.687 1.00 95.69 84 TRP A N 1
ATOM 704 C CA . TRP A 1 84 ? 4.363 3.911 -0.609 1.00 95.69 84 TRP A CA 1
ATOM 705 C C . TRP A 1 84 ? 3.348 4.531 -1.575 1.00 95.69 84 TRP A C 1
ATOM 707 O O . TRP A 1 84 ? 2.482 5.262 -1.101 1.00 95.69 84 TRP A O 1
ATOM 717 N N . PRO A 1 85 ? 3.381 4.254 -2.894 1.00 95.31 85 PRO A N 1
ATOM 718 C CA . PRO A 1 85 ? 2.364 4.780 -3.797 1.00 95.31 85 PRO A CA 1
ATOM 719 C C . PRO A 1 85 ? 0.951 4.264 -3.474 1.00 95.31 85 PRO A C 1
ATOM 721 O O . PRO A 1 85 ? -0.008 5.005 -3.672 1.00 95.31 85 PRO A O 1
ATOM 724 N N . ILE A 1 86 ? 0.806 3.046 -2.932 1.00 95.69 86 ILE A N 1
ATOM 725 C CA . ILE A 1 86 ? -0.487 2.517 -2.459 1.00 95.69 86 ILE A CA 1
ATOM 726 C C . ILE A 1 86 ? -1.017 3.335 -1.279 1.00 95.69 86 ILE A C 1
ATOM 728 O O . ILE A 1 86 ? -2.175 3.746 -1.263 1.00 95.69 86 ILE A O 1
ATOM 732 N N . ARG A 1 87 ? -0.160 3.609 -0.296 1.00 95.69 87 ARG A N 1
ATOM 733 C CA . ARG A 1 87 ? -0.497 4.482 0.826 1.00 95.69 87 ARG A CA 1
ATOM 734 C C . ARG A 1 87 ? -0.877 5.880 0.332 1.00 95.69 87 ARG A C 1
ATOM 736 O O . ARG A 1 87 ? -1.895 6.406 0.772 1.00 95.69 87 ARG A O 1
ATOM 743 N N . ASP A 1 88 ? -0.103 6.441 -0.597 1.00 94.00 88 ASP A N 1
ATOM 744 C CA . ASP A 1 88 ? -0.316 7.791 -1.125 1.00 94.00 88 ASP A CA 1
ATOM 745 C C . ASP A 1 88 ? -1.672 7.919 -1.846 1.00 94.00 88 ASP A C 1
ATOM 747 O O . ASP A 1 88 ? -2.411 8.859 -1.565 1.00 94.00 88 ASP A O 1
ATOM 751 N N . ILE A 1 89 ? -2.071 6.957 -2.695 1.00 94.00 89 ILE A N 1
ATOM 752 C CA . ILE A 1 89 ? -3.381 7.033 -3.372 1.00 94.00 89 ILE A CA 1
ATOM 753 C C . ILE A 1 89 ? -4.556 6.955 -2.385 1.00 94.00 89 ILE A C 1
ATOM 755 O O . ILE A 1 89 ? -5.557 7.645 -2.577 1.00 94.00 89 ILE A O 1
ATOM 759 N N . ILE A 1 90 ? -4.441 6.175 -1.302 1.00 94.56 90 ILE A N 1
ATOM 760 C CA . ILE A 1 90 ? -5.471 6.129 -0.254 1.00 94.56 90 ILE A CA 1
ATOM 761 C C . ILE A 1 90 ? -5.550 7.490 0.443 1.00 94.56 90 ILE A C 1
ATOM 763 O O . ILE A 1 90 ? -6.629 8.082 0.506 1.00 94.56 90 ILE A O 1
ATOM 767 N N . THR A 1 91 ? -4.417 8.014 0.921 1.00 92.94 91 THR A N 1
ATOM 768 C CA . THR A 1 91 ? -4.389 9.276 1.673 1.00 92.94 91 THR A CA 1
ATOM 769 C C . THR A 1 91 ? -4.827 10.466 0.830 1.00 92.94 91 THR A C 1
ATOM 771 O O . THR A 1 91 ? -5.586 11.306 1.316 1.00 92.94 91 THR A O 1
ATOM 774 N N . ASP A 1 92 ? -4.406 10.523 -0.434 1.00 91.44 92 ASP A N 1
ATOM 775 C CA . ASP A 1 92 ? -4.768 11.603 -1.350 1.00 91.44 92 ASP A CA 1
ATOM 776 C C . ASP A 1 92 ? -6.252 11.515 -1.718 1.00 91.44 92 ASP A C 1
ATOM 778 O O . ASP A 1 92 ? -6.943 12.533 -1.713 1.00 91.44 92 ASP A O 1
ATOM 782 N N . SER A 1 93 ? -6.784 10.306 -1.940 1.00 90.88 93 SER A N 1
ATOM 783 C CA . SER A 1 93 ? -8.216 10.123 -2.211 1.00 90.88 93 SER A CA 1
ATOM 784 C C . SER A 1 93 ? -9.113 10.542 -1.051 1.00 90.88 93 SER A C 1
ATOM 786 O O . SER A 1 93 ? -10.179 11.119 -1.280 1.00 90.88 93 SER A O 1
ATOM 788 N N . TYR A 1 94 ? -8.668 10.310 0.186 1.00 90.69 94 TYR A N 1
ATOM 789 C CA . TYR A 1 94 ? -9.342 10.801 1.380 1.00 90.69 94 TYR A CA 1
ATOM 790 C C . TYR A 1 94 ? -9.241 12.328 1.487 1.00 90.69 94 TYR A C 1
ATOM 792 O O . TYR A 1 94 ? -10.255 13.009 1.622 1.00 90.69 94 TYR A O 1
ATOM 800 N N . GLY A 1 95 ? -8.026 12.879 1.387 1.00 88.12 95 GLY A N 1
ATOM 801 C CA . GLY A 1 95 ? -7.774 14.313 1.556 1.00 88.12 95 GLY A CA 1
ATOM 802 C C . GLY A 1 95 ? -8.451 15.186 0.497 1.00 88.12 95 GLY A C 1
ATOM 803 O O . GLY A 1 95 ? -8.941 16.267 0.812 1.00 88.12 95 GLY A O 1
ATOM 804 N N . MET A 1 96 ? -8.526 14.702 -0.742 1.00 86.50 96 MET A N 1
ATOM 805 C CA . MET A 1 96 ? -9.204 15.366 -1.859 1.00 86.50 96 MET A CA 1
ATOM 806 C C . MET A 1 96 ? -10.679 14.949 -2.004 1.00 86.50 96 MET A C 1
ATOM 808 O O . MET A 1 96 ? -11.317 15.316 -2.988 1.00 86.50 96 MET A O 1
ATOM 812 N N . GLN A 1 97 ? -11.219 14.176 -1.055 1.00 87.38 97 GLN A N 1
ATOM 813 C CA . GLN A 1 97 ? -12.633 13.785 -0.987 1.00 87.38 97 GLN A CA 1
ATOM 814 C C . GLN A 1 97 ? -13.173 13.053 -2.231 1.00 87.38 97 GLN A C 1
ATOM 816 O O . GLN A 1 97 ? -14.356 13.148 -2.549 1.00 87.38 97 GLN A O 1
ATOM 821 N N . TRP A 1 98 ? -12.328 12.291 -2.930 1.00 89.62 98 TRP A N 1
ATOM 822 C CA . TRP A 1 98 ? -12.747 11.466 -4.074 1.00 89.62 98 TRP A CA 1
ATOM 823 C C . TRP A 1 98 ? -12.722 9.962 -3.796 1.00 89.62 98 TRP A C 1
ATOM 825 O O . TRP A 1 98 ? -13.017 9.168 -4.697 1.00 89.62 98 TRP A O 1
ATOM 835 N N . PHE A 1 99 ? -12.369 9.553 -2.575 1.00 92.19 99 PHE A N 1
ATOM 836 C CA . PHE A 1 99 ? -12.423 8.159 -2.151 1.00 92.19 99 PHE A CA 1
ATOM 837 C C . PHE A 1 99 ? -13.807 7.541 -2.413 1.00 92.19 99 PHE A C 1
ATOM 839 O O . PHE A 1 99 ? -14.847 8.164 -2.213 1.00 92.19 99 PHE A O 1
ATOM 846 N N . THR A 1 100 ? -13.812 6.278 -2.835 1.00 92.75 100 THR A N 1
ATOM 847 C CA . THR A 1 100 ? -15.028 5.480 -3.040 1.00 92.75 100 THR A CA 1
ATOM 848 C C . THR A 1 100 ? -14.793 4.076 -2.486 1.00 92.75 100 THR A C 1
ATOM 850 O O . THR A 1 100 ? -13.708 3.548 -2.734 1.00 92.75 100 THR A O 1
ATOM 853 N N . PRO A 1 101 ? -15.772 3.407 -1.850 1.00 94.94 101 PRO A N 1
ATOM 854 C CA . PRO A 1 101 ? -15.577 2.052 -1.327 1.00 94.94 101 PRO A CA 1
ATOM 855 C C . PRO A 1 101 ? -14.972 1.038 -2.323 1.00 94.94 101 PRO A C 1
ATOM 857 O O . PRO A 1 101 ? -14.029 0.352 -1.929 1.00 94.94 101 PRO A O 1
ATOM 860 N N . PRO A 1 102 ? -15.357 1.019 -3.622 1.00 95.06 102 PRO A N 1
ATOM 861 C CA . PRO A 1 102 ? -14.729 0.132 -4.609 1.00 95.06 102 PRO A CA 1
ATOM 862 C C . PRO A 1 102 ? -13.222 0.355 -4.812 1.00 95.06 102 PRO A C 1
ATOM 864 O O . PRO A 1 102 ? -12.501 -0.565 -5.191 1.00 95.06 102 PRO A O 1
ATOM 867 N N . LEU A 1 103 ? -12.720 1.570 -4.560 1.00 92.94 103 LEU A N 1
ATOM 868 C CA . LEU A 1 103 ? -11.282 1.847 -4.582 1.00 92.94 103 LEU A CA 1
ATOM 869 C C . LEU A 1 103 ? -10.584 1.157 -3.410 1.00 92.94 103 LEU A C 1
ATOM 871 O O . LEU A 1 103 ? -9.558 0.512 -3.615 1.00 92.94 103 LEU A O 1
ATOM 875 N N . GLY A 1 104 ? -11.163 1.255 -2.209 1.00 95.50 104 GLY A N 1
ATOM 876 C CA . GLY A 1 104 ? -10.683 0.531 -1.033 1.00 95.50 104 GLY A CA 1
ATOM 877 C C . GLY A 1 104 ? -10.683 -0.979 -1.264 1.00 95.50 104 GLY A C 1
ATOM 878 O O . GLY A 1 104 ? -9.681 -1.632 -0.991 1.00 95.50 104 GLY A O 1
ATOM 879 N N . ASP A 1 105 ? -11.747 -1.518 -1.868 1.00 96.44 105 ASP A N 1
ATOM 880 C CA . ASP A 1 105 ? -11.848 -2.943 -2.207 1.00 96.44 105 ASP A CA 1
ATOM 881 C C . ASP A 1 105 ? -10.748 -3.400 -3.163 1.00 96.44 105 ASP A C 1
ATOM 883 O O . ASP A 1 105 ? -10.106 -4.424 -2.921 1.00 96.44 105 ASP A O 1
ATOM 887 N N . ARG A 1 106 ? -10.502 -2.635 -4.233 1.00 95.19 106 ARG A N 1
ATOM 888 C CA . ARG A 1 106 ? -9.479 -2.974 -5.227 1.00 95.19 106 ARG A CA 1
ATOM 889 C C . ARG A 1 106 ? -8.076 -2.935 -4.632 1.00 95.19 106 ARG A C 1
ATOM 891 O O . ARG A 1 106 ? -7.281 -3.834 -4.895 1.00 95.19 106 ARG A O 1
ATOM 898 N N . ILE A 1 107 ? -7.774 -1.918 -3.824 1.00 95.81 107 ILE A N 1
ATOM 899 C CA . ILE A 1 107 ? -6.473 -1.820 -3.157 1.00 95.81 107 ILE A CA 1
ATOM 900 C C . ILE A 1 107 ? -6.316 -2.949 -2.140 1.00 95.81 107 ILE A C 1
ATOM 902 O O . ILE A 1 107 ? -5.272 -3.596 -2.117 1.00 95.81 107 ILE A O 1
ATOM 906 N N . PHE A 1 108 ? -7.350 -3.226 -1.342 1.00 97.31 108 PHE A N 1
ATOM 907 C CA . PHE A 1 108 ? -7.311 -4.292 -0.348 1.00 97.31 108 PHE A CA 1
ATOM 908 C C . PHE A 1 108 ? -7.087 -5.662 -0.997 1.00 97.31 108 PHE A C 1
ATOM 910 O O . PHE A 1 108 ? -6.216 -6.409 -0.561 1.00 97.31 108 PHE A O 1
ATOM 917 N N . ALA A 1 109 ? -7.803 -5.971 -2.080 1.00 95.50 109 ALA A N 1
ATOM 918 C CA . ALA A 1 109 ? -7.595 -7.204 -2.836 1.00 95.50 109 ALA A CA 1
ATOM 919 C C . ALA A 1 109 ? -6.152 -7.331 -3.353 1.00 95.50 109 ALA A C 1
ATOM 921 O O . ALA A 1 109 ? -5.567 -8.404 -3.267 1.00 95.50 109 ALA A O 1
ATOM 922 N N . ALA A 1 110 ? -5.558 -6.235 -3.836 1.00 93.25 110 ALA A N 1
ATOM 923 C CA . ALA A 1 110 ? -4.194 -6.249 -4.354 1.00 93.25 110 ALA A CA 1
ATOM 924 C C . ALA A 1 110 ? -3.142 -6.480 -3.259 1.00 93.25 110 ALA A C 1
ATOM 926 O O . ALA A 1 110 ? -2.263 -7.320 -3.425 1.00 93.25 110 ALA A O 1
ATOM 927 N N . ILE A 1 111 ? -3.220 -5.761 -2.133 1.00 95.00 111 ILE A N 1
ATOM 928 C CA . ILE A 1 111 ? -2.202 -5.866 -1.073 1.00 95.00 111 ILE A CA 1
ATOM 929 C C . ILE A 1 111 ? -2.243 -7.206 -0.333 1.00 95.00 111 ILE A C 1
ATOM 931 O O . ILE A 1 111 ? -1.220 -7.618 0.208 1.00 95.00 111 ILE A O 1
ATOM 935 N N . ARG A 1 112 ? -3.402 -7.882 -0.295 1.00 94.44 112 ARG A N 1
ATOM 936 C CA . ARG A 1 112 ? -3.564 -9.176 0.388 1.00 94.44 112 ARG A CA 1
ATOM 937 C C . ARG A 1 112 ? -2.672 -10.263 -0.189 1.00 94.44 112 ARG A C 1
ATOM 939 O O . ARG A 1 112 ? -2.221 -11.129 0.553 1.00 94.44 112 ARG A O 1
ATOM 946 N N . GLU A 1 113 ? -2.395 -10.164 -1.482 1.00 91.75 113 GLU A N 1
ATOM 947 C CA . GLU A 1 113 ? -1.576 -11.112 -2.233 1.00 91.75 113 GLU A CA 1
ATOM 948 C C . GLU A 1 113 ? -0.089 -10.716 -2.262 1.00 91.75 113 GLU A C 1
ATOM 950 O O . GLU A 1 113 ? 0.748 -11.463 -2.766 1.00 91.75 113 GLU A O 1
ATOM 955 N N . MET A 1 114 ? 0.272 -9.541 -1.730 1.00 93.50 114 MET A N 1
ATOM 956 C CA . MET A 1 114 ? 1.658 -9.074 -1.723 1.00 93.50 114 MET A CA 1
ATOM 957 C C . MET A 1 114 ? 2.435 -9.680 -0.542 1.00 93.50 114 MET A C 1
ATOM 959 O O . MET A 1 114 ? 1.965 -9.617 0.597 1.00 93.50 114 MET A O 1
ATOM 963 N N . PRO A 1 115 ? 3.660 -10.197 -0.758 1.00 94.12 115 PRO A N 1
ATOM 964 C CA . PRO A 1 115 ? 4.516 -10.721 0.305 1.00 94.12 115 PRO A CA 1
ATOM 965 C C . PRO A 1 115 ? 5.193 -9.575 1.080 1.00 94.12 115 PRO A C 1
ATOM 967 O O . PRO A 1 115 ? 6.412 -9.412 1.056 1.00 94.12 115 PRO A O 1
ATOM 970 N N . LEU A 1 116 ? 4.387 -8.741 1.740 1.00 93.62 116 LEU A N 1
ATOM 971 C CA . LEU A 1 116 ? 4.866 -7.614 2.537 1.00 93.62 116 LEU A CA 1
ATOM 972 C C . LEU A 1 116 ? 5.568 -8.109 3.806 1.00 93.62 116 LEU A C 1
ATOM 974 O O . LEU A 1 116 ? 5.086 -9.017 4.484 1.00 93.62 116 LEU A O 1
ATOM 978 N N . GLU A 1 117 ? 6.691 -7.480 4.140 1.00 93.75 117 GLU A N 1
ATOM 979 C CA . GLU A 1 117 ? 7.447 -7.770 5.357 1.00 93.75 117 GLU A CA 1
ATOM 980 C C . GLU A 1 117 ? 6.700 -7.264 6.601 1.00 93.75 117 GLU A C 1
ATOM 982 O O . GLU A 1 117 ? 6.195 -6.135 6.615 1.00 93.75 117 GLU A O 1
ATOM 987 N N . LYS A 1 118 ? 6.628 -8.104 7.642 1.00 92.50 118 LYS A N 1
ATOM 988 C CA . LYS A 1 118 ? 5.910 -7.830 8.894 1.00 92.50 118 LYS A CA 1
ATOM 989 C C . LYS A 1 118 ? 6.796 -8.181 10.101 1.00 92.50 118 LYS A C 1
ATOM 991 O O . LYS A 1 118 ? 7.349 -9.282 10.113 1.00 92.50 118 LYS A O 1
ATOM 996 N N . PRO A 1 119 ? 6.896 -7.315 11.123 1.00 93.25 119 PRO A N 1
ATOM 997 C CA . PRO A 1 119 ? 6.469 -5.914 11.113 1.00 93.25 119 PRO A CA 1
ATOM 998 C C . PRO A 1 119 ? 7.354 -5.070 10.175 1.00 93.25 119 PRO A C 1
ATOM 1000 O O . PRO A 1 119 ? 8.533 -5.365 9.994 1.00 93.25 119 PRO A O 1
ATOM 1003 N N . SER A 1 120 ? 6.810 -4.001 9.590 1.00 93.69 120 SER A N 1
ATOM 1004 C CA . SER A 1 120 ? 7.604 -2.996 8.867 1.00 93.69 120 SER A CA 1
ATOM 1005 C C . SER A 1 120 ? 6.897 -1.641 8.820 1.00 93.69 120 SER A C 1
ATOM 1007 O O . SER A 1 120 ? 5.666 -1.575 8.835 1.00 93.69 120 SER A O 1
ATOM 1009 N N . ASP A 1 121 ? 7.670 -0.557 8.687 1.00 92.88 121 ASP A N 1
ATOM 1010 C CA . ASP A 1 121 ? 7.134 0.810 8.584 1.00 92.88 121 ASP A CA 1
ATOM 1011 C C . ASP A 1 121 ? 6.135 0.952 7.433 1.00 92.88 121 ASP A C 1
ATOM 1013 O O . ASP A 1 121 ? 5.101 1.604 7.574 1.00 92.88 121 ASP A O 1
ATOM 1017 N N . GLY A 1 122 ? 6.427 0.321 6.291 1.00 94.12 122 GLY A N 1
ATOM 1018 C CA . GLY A 1 122 ? 5.524 0.305 5.145 1.00 94.12 122 GLY A CA 1
ATOM 1019 C C . GLY A 1 122 ? 4.210 -0.401 5.479 1.00 94.12 122 GLY A C 1
ATOM 1020 O O . GLY A 1 122 ? 3.134 0.142 5.224 1.00 94.12 122 GLY A O 1
ATOM 1021 N N . TYR A 1 123 ? 4.280 -1.583 6.094 1.00 95.44 123 TYR A N 1
ATOM 1022 C CA . TYR A 1 123 ? 3.093 -2.359 6.453 1.00 95.44 123 TYR A CA 1
ATOM 1023 C C . TYR A 1 123 ? 2.171 -1.592 7.416 1.00 95.44 123 TYR A C 1
ATOM 1025 O O . TYR A 1 123 ? 0.957 -1.532 7.193 1.00 95.44 123 TYR A O 1
ATOM 1033 N N . THR A 1 124 ? 2.736 -0.911 8.417 1.00 95.88 124 THR A N 1
ATOM 103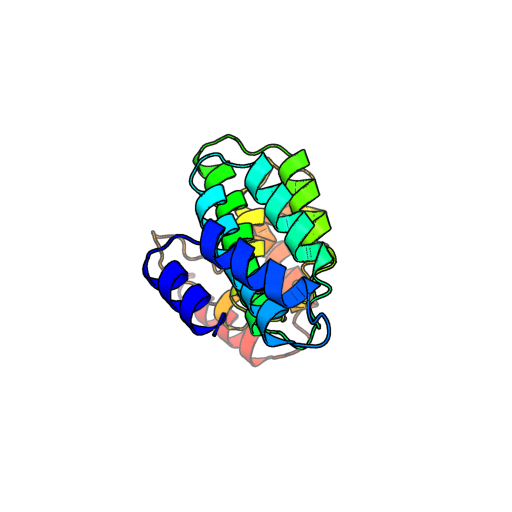4 C CA . THR A 1 124 ? 1.982 -0.010 9.305 1.00 95.88 124 THR A CA 1
ATOM 1035 C C . THR A 1 124 ? 1.491 1.244 8.567 1.00 95.88 124 THR A C 1
ATOM 1037 O O . THR A 1 124 ? 0.371 1.706 8.796 1.00 95.88 124 THR A O 1
ATOM 1040 N N . ALA A 1 125 ? 2.273 1.820 7.650 1.00 95.62 125 ALA A N 1
ATOM 1041 C CA . ALA A 1 125 ? 1.861 3.012 6.907 1.00 95.62 125 ALA A CA 1
ATOM 1042 C C . ALA A 1 125 ? 0.576 2.782 6.091 1.00 95.62 125 ALA A C 1
ATOM 1044 O O . ALA A 1 125 ? -0.273 3.676 6.032 1.00 95.62 125 ALA A O 1
ATOM 1045 N N . VAL A 1 126 ? 0.401 1.589 5.513 1.00 96.75 126 VAL A N 1
ATOM 1046 C CA . VAL A 1 126 ? -0.837 1.199 4.813 1.00 96.75 126 VAL A CA 1
ATOM 1047 C C . VAL A 1 126 ? -2.002 1.093 5.785 1.00 96.75 126 VAL A C 1
ATOM 1049 O O . VAL A 1 126 ? -3.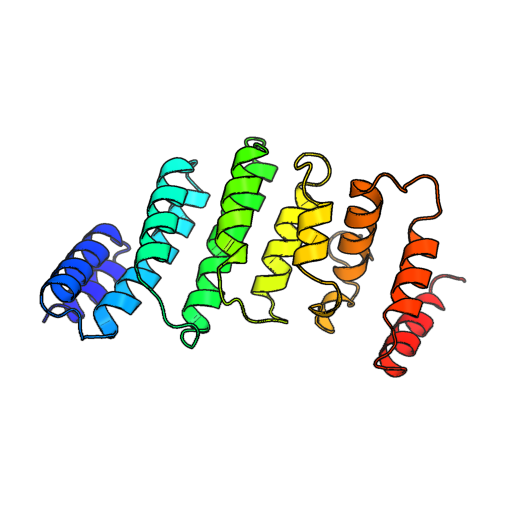058 1.664 5.518 1.00 96.75 126 VAL A O 1
ATOM 1052 N N . LEU A 1 127 ? -1.808 0.444 6.938 1.00 97.50 127 LEU A N 1
ATOM 1053 C CA . LEU A 1 127 ? -2.825 0.380 7.989 1.00 97.50 127 LEU A CA 1
ATOM 1054 C C . LEU A 1 127 ? -3.306 1.773 8.395 1.00 97.50 127 LEU A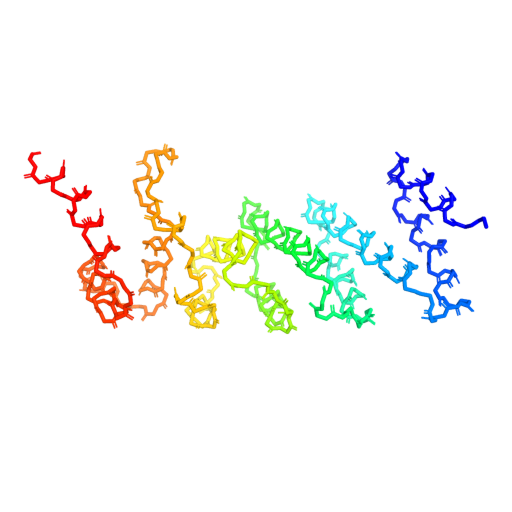 C 1
ATOM 1056 O O . LEU A 1 127 ? -4.507 2.025 8.418 1.00 97.50 127 LEU A O 1
ATOM 1060 N N . LYS A 1 128 ? -2.379 2.700 8.653 1.00 96.31 128 LYS A N 1
ATOM 1061 C CA . LYS A 1 128 ? -2.716 4.084 9.015 1.00 96.31 128 LYS A CA 1
ATOM 1062 C C . LYS A 1 128 ? -3.545 4.774 7.931 1.00 96.31 128 LYS A C 1
ATOM 1064 O O . LYS A 1 128 ? -4.475 5.505 8.262 1.00 96.31 128 LYS A O 1
ATOM 1069 N N . ALA A 1 129 ? -3.233 4.531 6.657 1.00 96.56 129 ALA A N 1
ATOM 1070 C CA . ALA A 1 129 ? -3.985 5.091 5.538 1.00 96.56 129 ALA A CA 1
ATOM 1071 C C . ALA A 1 129 ? -5.419 4.541 5.468 1.00 96.56 129 ALA A C 1
ATOM 1073 O O . ALA A 1 129 ? -6.352 5.311 5.265 1.00 96.56 129 ALA A O 1
ATOM 1074 N N . PHE A 1 130 ? -5.614 3.239 5.690 1.00 97.44 130 PHE A N 1
ATOM 1075 C CA . PHE A 1 130 ? -6.951 2.642 5.739 1.00 97.44 130 PHE A CA 1
ATOM 1076 C C . PHE A 1 130 ? -7.748 3.078 6.972 1.00 97.44 130 PHE A C 1
ATOM 1078 O O . PHE A 1 130 ? -8.920 3.421 6.845 1.00 97.44 130 PHE A O 1
ATOM 1085 N N . VAL A 1 131 ? -7.118 3.146 8.147 1.00 95.81 131 VAL A N 1
ATOM 1086 C CA . VAL A 1 131 ? -7.743 3.653 9.383 1.00 95.81 131 VAL A CA 1
ATOM 1087 C C . VAL A 1 131 ? -8.251 5.082 9.210 1.00 95.81 131 VAL A C 1
ATOM 1089 O O . VAL A 1 131 ? -9.326 5.412 9.704 1.00 95.81 131 VAL A O 1
ATOM 1092 N N . GLN A 1 132 ? -7.528 5.912 8.456 1.00 94.44 132 GLN A N 1
ATOM 1093 C CA . GLN A 1 132 ? -7.955 7.273 8.142 1.00 94.44 132 GLN A CA 1
ATOM 1094 C C . GLN A 1 132 ? -9.282 7.327 7.367 1.00 94.44 132 GLN A C 1
ATOM 1096 O O . GLN A 1 132 ? -10.009 8.307 7.502 1.00 94.44 132 GLN A O 1
ATOM 1101 N N . LEU A 1 133 ? -9.631 6.290 6.597 1.00 94.12 133 LEU A N 1
ATOM 1102 C CA . LEU A 1 133 ? -10.914 6.226 5.890 1.00 94.12 133 LEU A CA 1
ATOM 1103 C C . LEU A 1 133 ? -12.098 6.107 6.859 1.00 94.12 133 LEU A C 1
ATOM 1105 O O . LEU A 1 133 ? -13.193 6.566 6.536 1.00 94.12 133 LEU A O 1
ATOM 1109 N N . GLY A 1 134 ? -11.893 5.509 8.037 1.00 90.94 134 GLY A N 1
ATOM 1110 C CA . GLY A 1 134 ? -12.930 5.347 9.053 1.00 90.94 134 GLY A CA 1
ATOM 1111 C C . GLY A 1 134 ? -14.213 4.731 8.486 1.00 90.94 134 GLY A C 1
ATOM 1112 O O . GLY A 1 134 ? -14.185 3.716 7.791 1.00 90.94 134 GLY A O 1
ATOM 1113 N N . SER A 1 135 ? -15.349 5.385 8.742 1.00 89.75 135 SER A N 1
ATOM 1114 C CA . SER A 1 135 ? -16.670 4.950 8.271 1.00 89.75 135 SER A CA 1
ATOM 1115 C C . SER A 1 135 ? -16.890 5.088 6.759 1.00 89.75 135 SER A C 1
ATOM 1117 O O . SER A 1 135 ? -17.873 4.551 6.250 1.00 89.75 135 SER A O 1
ATOM 1119 N N . LEU A 1 136 ? -15.998 5.761 6.017 1.00 93.56 136 LEU A N 1
ATOM 1120 C CA . LEU A 1 136 ? -16.107 5.865 4.556 1.00 93.56 136 LEU A CA 1
ATOM 1121 C C . LEU A 1 136 ? -15.888 4.521 3.862 1.00 93.56 136 LEU A C 1
ATOM 1123 O O . LEU A 1 136 ? -16.330 4.342 2.726 1.00 93.56 136 LEU A O 1
ATOM 1127 N N . TRP A 1 137 ? -15.197 3.585 4.516 1.00 96.56 137 TRP A N 1
ATOM 1128 C CA . TRP A 1 137 ? -14.946 2.264 3.964 1.00 96.56 137 TRP A CA 1
ATOM 1129 C C . TRP A 1 137 ? -15.520 1.163 4.868 1.00 96.56 137 TRP A C 1
ATOM 1131 O O . TRP A 1 137 ? -14.942 0.854 5.910 1.00 96.56 137 TRP A O 1
ATOM 1141 N N . PRO A 1 138 ? -16.634 0.520 4.467 1.00 93.31 138 PRO A N 1
ATOM 1142 C CA . PRO A 1 138 ? -17.350 -0.444 5.310 1.00 93.31 138 PRO A CA 1
ATOM 1143 C C . PRO A 1 138 ? -16.549 -1.681 5.738 1.00 93.31 138 PRO A C 1
ATOM 1145 O O . PRO A 1 138 ? -16.931 -2.361 6.683 1.00 93.31 138 PRO A O 1
ATOM 1148 N N . ARG A 1 139 ? -15.446 -1.992 5.048 1.00 95.50 139 ARG A N 1
ATOM 1149 C CA . ARG A 1 139 ? -14.616 -3.180 5.309 1.00 95.50 139 ARG A CA 1
ATOM 1150 C C . ARG A 1 139 ? -13.405 -2.895 6.194 1.00 95.50 139 ARG A C 1
ATOM 1152 O O . ARG A 1 139 ? -12.509 -3.728 6.284 1.00 95.50 139 ARG A O 1
ATOM 1159 N N . LEU A 1 140 ? -13.373 -1.743 6.868 1.00 95.75 140 LEU A N 1
ATOM 1160 C CA . LEU A 1 140 ? -12.261 -1.383 7.745 1.00 95.75 140 LEU A CA 1
ATOM 1161 C C . LEU A 1 140 ? -12.010 -2.433 8.841 1.00 95.75 140 LEU A C 1
ATOM 1163 O O . LEU A 1 140 ? -10.858 -2.761 9.105 1.00 95.75 140 LEU A O 1
ATOM 1167 N N . ALA A 1 141 ? -13.065 -2.994 9.441 1.00 88.88 141 ALA A N 1
ATOM 1168 C CA . ALA A 1 141 ? -12.918 -4.049 10.445 1.00 88.88 141 ALA A CA 1
ATOM 1169 C C . ALA A 1 141 ? -12.242 -5.305 9.866 1.00 88.88 141 ALA A C 1
ATOM 1171 O O . ALA A 1 141 ? -11.221 -5.737 10.393 1.00 88.88 141 ALA A O 1
ATOM 1172 N N . GLU A 1 142 ? -12.747 -5.819 8.736 1.00 93.06 142 GLU A N 1
ATOM 1173 C CA . GLU A 1 142 ? -12.166 -6.974 8.028 1.00 93.06 142 GLU A CA 1
ATOM 1174 C C . GLU A 1 142 ? -10.696 -6.724 7.661 1.00 93.06 142 GLU A C 1
ATOM 1176 O O . GLU A 1 142 ? -9.847 -7.607 7.774 1.00 93.06 142 GLU A O 1
ATOM 1181 N N . PHE A 1 143 ? -10.378 -5.504 7.228 1.00 96.88 143 PHE A N 1
ATOM 1182 C CA . PHE A 1 143 ? -9.010 -5.120 6.922 1.00 96.88 143 PHE A CA 1
ATOM 1183 C C . PHE A 1 143 ? -8.103 -5.171 8.149 1.00 96.88 143 PHE A C 1
ATOM 1185 O O . PHE A 1 143 ? -7.000 -5.700 8.050 1.00 96.88 143 PHE A O 1
ATOM 1192 N N . ILE A 1 144 ? -8.536 -4.623 9.290 1.00 94.06 144 ILE A N 1
ATOM 1193 C CA . ILE A 1 144 ? -7.732 -4.612 10.520 1.00 94.06 144 ILE A CA 1
ATOM 1194 C C . ILE A 1 144 ? -7.530 -6.044 11.037 1.00 94.06 144 ILE A C 1
ATOM 1196 O O . ILE A 1 144 ? -6.424 -6.388 11.451 1.00 94.06 144 ILE A O 1
ATOM 1200 N N . GLU A 1 145 ? -8.555 -6.895 10.948 1.00 89.94 145 GLU A N 1
ATOM 1201 C CA . GLU A 1 145 ? -8.461 -8.321 11.284 1.00 89.94 145 GLU A CA 1
ATOM 1202 C C . GLU A 1 145 ? -7.461 -9.061 10.388 1.00 89.94 145 GLU A C 1
ATOM 1204 O O . GLU A 1 145 ? -6.619 -9.801 10.892 1.00 89.94 145 GLU A O 1
ATOM 1209 N N . TRP A 1 146 ? -7.505 -8.835 9.070 1.00 94.81 146 TRP A N 1
ATOM 1210 C CA . TRP A 1 146 ? -6.505 -9.381 8.147 1.00 94.81 146 TRP A CA 1
ATOM 1211 C C . TRP A 1 146 ? -5.103 -8.818 8.414 1.00 94.81 146 TRP A C 1
ATOM 1213 O O . TRP A 1 146 ? -4.110 -9.537 8.276 1.00 94.81 146 TRP A O 1
ATOM 1223 N N . TRP A 1 147 ? -5.013 -7.532 8.764 1.00 95.75 147 TRP A N 1
ATOM 1224 C CA . TRP A 1 147 ? -3.738 -6.878 9.023 1.00 95.75 147 TRP A CA 1
ATOM 1225 C C . TRP A 1 147 ? -3.044 -7.484 10.245 1.00 95.75 147 TRP A C 1
ATOM 1227 O O . TRP A 1 147 ? -1.834 -7.700 10.169 1.00 95.75 147 TRP A O 1
ATOM 1237 N N . GLY A 1 148 ? -3.805 -7.795 11.303 1.00 88.06 148 GLY A N 1
ATOM 1238 C CA . GLY A 1 148 ? -3.390 -8.550 12.493 1.00 88.06 148 GLY A CA 1
ATOM 1239 C C . GLY A 1 148 ? -2.590 -7.735 13.515 1.00 88.06 148 GLY A C 1
ATOM 1240 O O . GLY A 1 148 ? -1.469 -7.319 13.234 1.00 88.06 148 GLY A O 1
ATOM 1241 N N . PHE A 1 149 ? -3.136 -7.527 14.722 1.00 85.00 149 PHE A N 1
ATOM 1242 C CA . PHE A 1 149 ? -2.517 -6.730 15.802 1.00 85.00 149 PHE A CA 1
ATOM 1243 C C . PHE A 1 149 ? -1.121 -7.233 16.219 1.00 85.00 149 PHE A C 1
ATOM 1245 O O . PHE A 1 149 ? -0.286 -6.453 16.673 1.00 85.00 149 PHE A O 1
ATOM 1252 N N . GLU A 1 150 ? -0.831 -8.518 16.023 1.00 83.19 150 GLU A N 1
ATOM 1253 C CA . GLU A 1 150 ? 0.480 -9.127 16.257 1.00 83.19 150 GLU A CA 1
ATOM 1254 C C . GLU A 1 150 ? 1.593 -8.583 15.345 1.00 83.19 150 GLU A C 1
ATOM 1256 O O . GLU A 1 150 ? 2.771 -8.791 15.628 1.00 83.19 150 GLU A O 1
ATOM 1261 N N . ASN A 1 151 ? 1.235 -7.874 14.269 1.00 90.88 151 ASN A N 1
ATOM 1262 C CA . ASN A 1 151 ? 2.176 -7.278 13.323 1.00 90.88 151 ASN A CA 1
ATOM 1263 C C . ASN A 1 151 ? 2.586 -5.844 13.694 1.00 90.88 151 ASN A C 1
ATOM 1265 O O . ASN A 1 151 ? 3.306 -5.201 12.927 1.00 90.88 151 ASN A O 1
ATOM 1269 N N . PHE A 1 152 ? 2.153 -5.334 14.852 1.00 86.94 152 PHE A N 1
ATOM 1270 C CA . PHE A 1 152 ? 2.664 -4.073 15.383 1.00 86.94 152 PHE A CA 1
ATOM 1271 C C . PHE A 1 152 ? 4.114 -4.207 15.843 1.00 86.94 152 PHE A C 1
ATOM 1273 O O . PHE A 1 152 ? 4.492 -5.144 16.546 1.00 86.94 152 PHE A O 1
ATOM 1280 N N . SER A 1 153 ? 4.925 -3.217 15.484 1.00 87.31 153 SER A N 1
ATOM 1281 C CA . SER A 1 153 ? 6.266 -3.049 16.033 1.00 87.31 153 SER A CA 1
ATOM 1282 C C . SER A 1 153 ? 6.218 -2.326 17.382 1.00 87.31 153 SER A C 1
ATOM 1284 O O . SER A 1 153 ? 5.235 -1.670 17.727 1.00 87.31 153 SER A O 1
ATOM 1286 N N . GLU A 1 154 ? 7.323 -2.343 18.130 1.00 82.44 154 GLU A N 1
ATOM 1287 C CA . GLU A 1 154 ? 7.453 -1.532 19.350 1.00 82.44 154 GLU A CA 1
ATOM 1288 C C . GLU A 1 154 ? 7.252 -0.028 19.101 1.00 82.44 154 GLU A C 1
ATOM 1290 O O . GLU A 1 154 ? 6.829 0.698 20.001 1.00 82.44 154 GLU A O 1
ATOM 1295 N N . PHE A 1 155 ? 7.551 0.460 17.892 1.00 85.00 155 PHE A N 1
ATOM 1296 C CA . PHE A 1 155 ? 7.357 1.864 17.531 1.00 85.00 155 PHE A CA 1
ATOM 1297 C C . PHE A 1 155 ? 5.879 2.242 17.436 1.00 85.00 155 PHE A C 1
ATOM 1299 O O . PHE A 1 155 ? 5.527 3.386 17.714 1.00 85.00 155 PHE A O 1
ATOM 1306 N N . ASP A 1 156 ? 5.004 1.291 17.115 1.00 85.81 156 ASP A N 1
ATOM 1307 C CA . ASP A 1 156 ? 3.576 1.551 16.932 1.00 85.81 156 ASP A CA 1
ATOM 1308 C C . ASP A 1 156 ? 2.835 1.798 18.247 1.00 85.81 156 ASP A C 1
ATOM 1310 O O . ASP A 1 156 ? 1.788 2.448 18.248 1.00 85.81 156 ASP A O 1
ATOM 1314 N N . TYR A 1 157 ? 3.417 1.354 19.362 1.00 82.75 157 TYR A N 1
ATOM 1315 C CA . TYR A 1 157 ? 2.949 1.617 20.725 1.00 82.75 157 TYR A CA 1
ATOM 1316 C C . TYR A 1 157 ? 3.501 2.922 21.308 1.00 82.75 157 TYR A C 1
ATOM 1318 O O . TYR A 1 157 ? 3.090 3.348 22.388 1.00 82.75 157 TYR A O 1
ATOM 1326 N N . ARG A 1 158 ? 4.431 3.592 20.615 1.00 82.50 158 ARG A N 1
ATOM 1327 C CA . ARG A 1 158 ? 4.971 4.867 21.091 1.00 82.50 158 ARG A CA 1
ATOM 1328 C C . ARG A 1 158 ? 3.956 5.977 20.859 1.00 82.50 158 ARG A C 1
ATOM 1330 O O . ARG A 1 158 ? 3.453 6.183 19.755 1.00 82.50 158 ARG A O 1
ATOM 1337 N N . ARG A 1 159 ? 3.684 6.718 21.926 1.00 76.19 159 ARG A N 1
ATOM 1338 C CA . ARG A 1 159 ? 2.892 7.944 21.905 1.00 76.19 159 ARG A CA 1
ATOM 1339 C C . ARG A 1 159 ? 3.780 9.093 21.433 1.00 76.19 159 ARG A C 1
ATOM 1341 O O . ARG A 1 159 ? 4.827 9.346 22.025 1.00 76.19 159 ARG A O 1
ATOM 1348 N N . TYR A 1 160 ? 3.373 9.779 20.369 1.00 65.00 160 TYR A N 1
ATOM 1349 C CA . TYR A 1 160 ? 4.097 10.930 19.832 1.00 65.00 160 TYR A CA 1
ATOM 1350 C C . TYR A 1 160 ? 3.254 12.191 19.998 1.00 65.00 160 TYR A C 1
ATOM 1352 O O . TYR A 1 160 ? 2.093 12.176 19.600 1.00 65.00 160 TYR A O 1
ATOM 1360 N N . PRO A 1 161 ? 3.817 13.307 20.487 1.00 57.75 161 PRO A N 1
ATOM 1361 C CA . PRO A 1 161 ? 3.136 14.595 20.510 1.00 57.75 161 PRO A CA 1
ATOM 1362 C C . PRO A 1 161 ? 3.126 15.229 19.107 1.00 57.75 161 PRO A C 1
ATOM 1364 O O . PRO A 1 161 ? 3.542 16.369 18.919 1.00 57.75 161 PRO A O 1
ATOM 1367 N N . GLU A 1 162 ? 2.666 14.510 18.084 1.00 48.62 162 GLU A N 1
ATOM 1368 C CA . GLU A 1 162 ? 2.384 15.133 16.793 1.00 48.62 162 GLU A CA 1
ATOM 1369 C C . GLU A 1 162 ? 1.000 15.784 16.862 1.00 48.62 162 GLU A C 1
ATOM 1371 O O . GLU A 1 162 ? -0.030 15.112 16.886 1.00 48.62 162 GLU A O 1
ATOM 1376 N N . LYS A 1 163 ? 0.985 17.123 16.892 1.00 51.09 163 LYS A N 1
ATOM 1377 C CA . LYS A 1 163 ? -0.231 17.958 16.844 1.00 51.09 163 LYS A CA 1
ATOM 1378 C C . LYS A 1 163 ? -1.194 17.779 18.031 1.00 51.09 163 LYS A C 1
ATOM 1380 O O . LYS A 1 163 ? -2.401 17.906 17.865 1.00 51.09 163 LYS A O 1
ATOM 1385 N N . GLY A 1 164 ? -0.670 17.506 19.228 1.00 52.50 164 GLY A N 1
ATOM 1386 C CA . GLY A 1 164 ? -1.465 17.456 20.464 1.00 52.50 164 GLY A CA 1
ATOM 1387 C C . GLY A 1 164 ? -2.276 16.171 20.677 1.00 52.50 164 GLY A C 1
ATOM 1388 O O . GLY A 1 164 ? -2.956 16.062 21.692 1.00 52.50 164 GLY A O 1
ATOM 1389 N N . ILE A 1 165 ? -2.186 15.188 19.775 1.00 53.84 165 ILE A N 1
ATOM 1390 C CA . ILE A 1 165 ? -2.801 13.870 19.967 1.00 53.84 165 ILE A CA 1
ATOM 1391 C C . ILE A 1 165 ? -1.774 12.964 20.641 1.00 53.84 165 ILE A C 1
ATOM 1393 O O . ILE A 1 165 ? -0.759 12.632 20.040 1.00 53.84 165 ILE A O 1
ATOM 1397 N N . LEU A 1 166 ? -2.045 12.563 21.881 1.00 64.94 166 LEU A N 1
ATOM 1398 C CA . LEU A 1 166 ? -1.161 11.702 22.669 1.00 64.94 166 LEU A CA 1
ATOM 1399 C C . LEU A 1 166 ? -1.244 10.218 22.307 1.00 64.94 166 LEU A C 1
ATOM 1401 O O . LEU A 1 166 ? -0.455 9.447 22.825 1.00 64.94 166 LEU A O 1
ATOM 1405 N N . GLU A 1 167 ? -2.173 9.798 21.456 1.00 73.38 167 GLU A N 1
ATOM 1406 C CA . GLU A 1 167 ? -2.392 8.381 21.155 1.00 73.38 167 GLU A CA 1
ATOM 1407 C C . GLU A 1 167 ? -1.323 7.819 20.211 1.00 73.38 167 GLU A C 1
ATOM 1409 O O . GLU A 1 167 ? -0.975 8.435 19.194 1.00 73.38 167 GLU A O 1
ATOM 1414 N N . SER A 1 168 ? -0.859 6.615 20.537 1.00 85.31 168 SER A N 1
ATOM 1415 C CA . SER A 1 168 ? -0.011 5.761 19.705 1.00 85.31 168 SER A CA 1
ATOM 1416 C C . SER A 1 168 ? -0.755 5.251 18.463 1.00 85.31 168 SER A C 1
ATOM 1418 O O . SER A 1 168 ? -1.981 5.342 18.358 1.00 85.31 168 SER A O 1
ATOM 1420 N N . THR A 1 169 ? -0.023 4.695 17.493 1.00 89.44 169 THR A N 1
ATOM 1421 C CA . THR A 1 169 ? -0.643 4.096 16.298 1.00 89.44 169 THR A CA 1
ATOM 1422 C C . THR A 1 169 ? -1.537 2.915 16.682 1.00 89.44 169 THR A C 1
ATOM 1424 O O . THR A 1 169 ? -2.660 2.829 16.188 1.00 89.44 169 THR A O 1
ATOM 1427 N N . ALA A 1 170 ? -1.068 2.044 17.581 1.00 87.06 170 ALA A N 1
ATOM 1428 C CA . ALA A 1 170 ? -1.817 0.875 18.038 1.00 87.06 170 ALA A CA 1
ATOM 1429 C C . ALA A 1 170 ? -3.152 1.263 18.703 1.00 87.06 170 ALA A C 1
ATOM 1431 O O . ALA A 1 170 ? -4.192 0.693 18.373 1.00 87.06 170 ALA A O 1
ATOM 1432 N N . GLU A 1 171 ? -3.139 2.287 19.564 1.00 81.88 171 GLU A N 1
ATOM 1433 C CA . GLU A 1 171 ? -4.347 2.841 20.198 1.00 81.88 171 GLU A CA 1
ATOM 1434 C C . GLU A 1 171 ? -5.360 3.335 19.163 1.00 81.88 171 GLU A C 1
ATOM 1436 O O . GLU A 1 171 ? -6.522 2.929 19.182 1.00 81.88 171 GLU A O 1
ATOM 1441 N N . ARG A 1 172 ? -4.915 4.155 18.203 1.00 88.25 172 ARG A N 1
ATOM 1442 C CA . ARG A 1 172 ? -5.799 4.699 17.158 1.00 88.25 172 ARG A CA 1
ATOM 1443 C C . ARG A 1 172 ? -6.429 3.607 16.304 1.00 88.25 172 ARG A C 1
ATOM 1445 O O . ARG A 1 172 ? -7.607 3.691 15.965 1.00 88.25 172 ARG A O 1
ATOM 1452 N N . VAL A 1 173 ? -5.650 2.589 15.945 1.00 91.19 173 VAL A N 1
ATOM 1453 C CA . VAL A 1 173 ? -6.129 1.463 15.135 1.00 91.19 173 VAL A CA 1
ATOM 1454 C C . VAL A 1 173 ? -7.182 0.672 15.895 1.00 91.19 173 VAL A C 1
ATOM 1456 O O . VAL A 1 173 ? -8.218 0.334 15.327 1.00 91.19 173 VAL A O 1
ATOM 1459 N N . PHE A 1 174 ? -6.956 0.407 17.180 1.00 85.75 174 PHE A N 1
ATOM 1460 C CA . PHE A 1 174 ? -7.937 -0.307 17.979 1.00 85.75 174 PHE A CA 1
ATOM 1461 C C . PHE A 1 174 ? -9.245 0.475 18.131 1.00 85.75 174 PHE A C 1
ATOM 1463 O O . PHE A 1 174 ? -10.322 -0.092 17.953 1.00 85.75 174 PHE A O 1
ATOM 1470 N N . LEU A 1 175 ? -9.170 1.779 18.408 1.00 84.25 175 LEU A N 1
ATOM 1471 C CA . LEU A 1 175 ? -10.360 2.629 18.482 1.00 84.25 175 LEU A CA 1
ATOM 1472 C C . LEU A 1 175 ? -11.133 2.613 17.157 1.00 84.25 175 LEU A C 1
ATOM 1474 O O . LEU A 1 175 ? -12.356 2.472 17.158 1.00 84.25 175 LEU A O 1
ATOM 1478 N N . ALA A 1 176 ? -10.426 2.679 16.025 1.00 89.50 176 ALA A N 1
ATOM 1479 C CA . ALA A 1 176 ? -11.030 2.566 14.701 1.00 89.50 176 ALA A CA 1
ATOM 1480 C C . ALA A 1 176 ? -11.666 1.188 14.449 1.00 89.50 176 ALA A C 1
ATOM 1482 O O . ALA A 1 176 ? -12.718 1.102 13.817 1.00 89.50 176 ALA A O 1
ATOM 1483 N N . TYR A 1 177 ? -11.076 0.113 14.971 1.00 87.31 177 TYR A N 1
ATOM 1484 C CA . TYR A 1 177 ? -11.651 -1.227 14.902 1.00 87.31 177 TYR A CA 1
ATOM 1485 C C . TYR A 1 177 ? -12.950 -1.334 15.711 1.00 87.31 177 TYR A C 1
ATOM 1487 O O . TYR A 1 177 ? -13.974 -1.731 15.157 1.00 87.31 177 TYR A O 1
ATOM 1495 N N . VAL A 1 178 ? -12.948 -0.909 16.982 1.00 82.56 178 VAL A N 1
ATOM 1496 C CA . VAL A 1 178 ? -14.146 -0.888 17.849 1.00 82.56 178 VAL A CA 1
ATOM 1497 C C . VAL A 1 178 ? -15.265 -0.049 17.233 1.00 82.56 178 VAL A C 1
ATOM 1499 O O . VAL A 1 178 ? -16.430 -0.458 17.242 1.00 82.56 178 VAL A O 1
ATOM 1502 N N . ALA A 1 179 ? -14.897 1.097 16.656 1.00 84.69 179 ALA A N 1
ATOM 1503 C CA . ALA A 1 179 ? -15.790 1.948 15.887 1.00 84.69 179 ALA A CA 1
ATOM 1504 C C . ALA A 1 179 ? -16.426 1.197 14.709 1.00 84.69 179 ALA A C 1
ATOM 1506 O O . ALA A 1 179 ? -17.647 1.207 14.557 1.00 84.69 179 ALA A O 1
ATOM 1507 N N . ALA A 1 180 ? -15.607 0.527 13.894 1.00 87.38 180 ALA A N 1
ATOM 1508 C CA . ALA A 1 180 ? -16.046 -0.165 12.688 1.00 87.38 180 ALA A CA 1
ATOM 1509 C C . ALA A 1 180 ? -16.977 -1.356 12.977 1.00 87.38 180 ALA A C 1
ATOM 1511 O O . ALA A 1 180 ? -17.901 -1.599 12.205 1.00 87.38 180 ALA A O 1
ATOM 1512 N N . ILE A 1 181 ? -16.787 -2.064 14.095 1.00 82.88 181 ILE A N 1
ATOM 1513 C CA . ILE A 1 181 ? -17.664 -3.177 14.511 1.00 82.88 181 ILE A CA 1
ATOM 1514 C C . ILE A 1 181 ? -18.898 -2.724 15.310 1.00 82.88 181 ILE A C 1
ATOM 1516 O O . ILE A 1 181 ? -19.648 -3.563 15.809 1.00 82.88 181 ILE A O 1
ATOM 1520 N N . GLY A 1 182 ? -19.112 -1.411 15.460 1.00 73.94 182 GLY A N 1
ATOM 1521 C CA . GLY A 1 182 ? -20.308 -0.848 16.089 1.00 73.94 182 GLY A CA 1
ATOM 1522 C C . GLY A 1 182 ? -20.408 -1.061 17.603 1.00 73.94 182 GLY A C 1
ATOM 1523 O O . GLY A 1 182 ? -21.513 -1.040 18.135 1.00 73.94 182 GLY A O 1
ATOM 1524 N N . ARG A 1 183 ? -19.284 -1.259 18.307 1.00 60.59 183 ARG A N 1
ATOM 1525 C CA . ARG A 1 183 ? -19.238 -1.493 19.769 1.00 60.59 183 ARG A CA 1
ATOM 1526 C C . ARG A 1 183 ? -18.891 -0.238 20.587 1.00 60.59 183 ARG A C 1
ATOM 1528 O O . ARG A 1 183 ? -18.266 -0.331 21.639 1.00 60.59 183 ARG A O 1
ATOM 1535 N N . MET A 1 184 ? -19.262 0.949 20.097 1.00 54.59 184 MET A N 1
ATOM 1536 C CA . MET A 1 184 ? -19.013 2.231 20.788 1.00 54.59 184 MET A CA 1
ATOM 1537 C C . MET A 1 184 ? -19.903 2.463 22.025 1.00 54.59 184 MET A C 1
ATOM 1539 O O . MET A 1 184 ? -19.787 3.493 22.681 1.00 54.59 184 MET A O 1
ATOM 1543 N N . ASP A 1 185 ? -20.807 1.538 22.347 1.00 52.12 185 ASP A N 1
ATOM 1544 C CA . ASP A 1 185 ? -21.676 1.576 23.528 1.00 52.12 185 ASP A CA 1
ATOM 1545 C C . ASP A 1 185 ? -20.933 1.275 24.846 1.00 52.12 185 ASP A C 1
ATOM 1547 O O . ASP A 1 185 ? -21.494 1.441 25.930 1.00 52.12 185 ASP A O 1
ATOM 1551 N N . LYS A 1 186 ? -19.663 0.860 24.766 1.00 52.44 186 LYS A N 1
ATOM 1552 C CA . LYS A 1 186 ? -18.771 0.575 25.900 1.00 52.44 186 LYS A CA 1
ATOM 1553 C C . LYS A 1 186 ? -17.586 1.531 25.894 1.00 52.44 186 LYS A C 1
ATOM 1555 O O . LYS A 1 186 ? -17.196 1.985 24.825 1.00 52.44 186 LYS A O 1
ATOM 1560 N N . ASP A 1 187 ? -16.999 1.793 27.066 1.00 63.75 187 ASP A N 1
ATOM 1561 C CA . ASP A 1 187 ? -15.774 2.596 27.192 1.00 63.75 187 ASP A CA 1
ATOM 1562 C C . ASP A 1 187 ? -14.661 2.006 26.295 1.00 63.75 187 ASP A C 1
ATOM 1564 O O . ASP A 1 187 ? -14.111 0.942 26.616 1.00 63.75 187 ASP A O 1
ATOM 1568 N N . PRO A 1 188 ? -14.325 2.660 25.164 1.00 56.69 188 PRO A N 1
ATOM 1569 C CA . PRO A 1 188 ? -13.405 2.101 24.179 1.00 56.69 188 PRO A CA 1
ATOM 1570 C C . PRO A 1 188 ? -11.989 1.933 24.729 1.00 56.69 188 PRO A C 1
ATOM 1572 O O . PRO A 1 188 ? -11.271 1.032 24.298 1.00 56.69 188 PRO A O 1
ATOM 1575 N N . ALA A 1 189 ? -11.596 2.761 25.704 1.00 57.09 189 ALA A N 1
ATOM 1576 C CA . ALA A 1 189 ? -10.307 2.639 26.367 1.00 57.09 189 ALA A CA 1
ATOM 1577 C C . ALA A 1 189 ? -10.264 1.369 27.224 1.00 57.09 189 ALA A C 1
ATOM 1579 O O . ALA A 1 189 ? -9.310 0.602 27.148 1.00 57.09 189 ALA A O 1
ATOM 1580 N N . GLN A 1 190 ? -11.318 1.084 27.989 1.00 60.97 190 GLN A N 1
ATOM 1581 C CA . GLN A 1 190 ? -11.371 -0.114 28.825 1.00 60.97 190 GLN A CA 1
ATOM 1582 C C . GLN A 1 190 ? -11.377 -1.410 27.996 1.00 60.97 190 GLN A C 1
ATOM 1584 O O . GLN A 1 190 ? -10.703 -2.378 28.353 1.00 60.97 190 GLN A O 1
ATOM 1589 N N . GLU A 1 191 ? -12.108 -1.442 26.880 1.00 60.16 191 GLU A N 1
ATOM 1590 C CA . GLU A 1 191 ? -12.103 -2.598 25.974 1.00 60.16 191 GLU A CA 1
ATOM 1591 C C . GLU A 1 191 ? -10.767 -2.735 25.228 1.00 60.16 191 GLU A C 1
ATOM 1593 O O . GLU A 1 191 ? -10.332 -3.861 24.985 1.00 60.16 191 GLU A O 1
ATOM 1598 N N . PHE A 1 192 ? -10.070 -1.624 24.950 1.00 60.69 192 PHE A N 1
ATOM 1599 C CA . PHE A 1 192 ? -8.693 -1.653 24.447 1.00 60.69 192 PHE A CA 1
ATOM 1600 C C . PHE A 1 192 ? -7.749 -2.311 25.432 1.00 60.69 192 PHE A C 1
ATOM 1602 O O . PHE A 1 192 ? -7.026 -3.224 25.050 1.00 60.69 192 PHE A O 1
ATOM 1609 N N . TYR A 1 193 ? -7.791 -1.914 26.702 1.00 55.53 193 TYR A N 1
ATOM 1610 C CA . TYR A 1 193 ? -6.921 -2.501 27.714 1.00 55.53 193 TYR A CA 1
ATOM 1611 C C . TYR A 1 193 ? -7.232 -3.977 27.961 1.00 55.53 193 TYR A C 1
ATOM 1613 O O . TYR A 1 193 ? -6.301 -4.766 28.017 1.00 55.53 193 TYR A O 1
ATOM 1621 N N . LYS A 1 194 ? -8.505 -4.397 27.985 1.00 62.00 194 LYS A N 1
ATOM 1622 C CA . LYS A 1 194 ? -8.850 -5.831 28.058 1.00 62.00 194 LYS A CA 1
ATOM 1623 C C . LYS A 1 194 ? -8.371 -6.610 26.833 1.00 62.00 194 LYS A C 1
ATOM 1625 O O . LYS A 1 194 ? -7.915 -7.743 26.958 1.00 62.00 194 LYS A O 1
ATOM 1630 N N . ALA A 1 195 ? -8.505 -6.042 25.633 1.00 58.00 195 ALA A N 1
ATOM 1631 C CA . ALA A 1 195 ? -8.007 -6.671 24.414 1.00 58.00 195 ALA A CA 1
ATOM 1632 C C . ALA A 1 195 ? -6.477 -6.769 24.435 1.00 58.00 195 ALA A C 1
ATOM 1634 O O . ALA A 1 195 ? -5.944 -7.830 24.129 1.00 58.00 195 ALA A O 1
ATOM 1635 N N . LEU A 1 196 ? -5.789 -5.715 24.882 1.00 55.78 196 LEU A N 1
ATOM 1636 C CA . LEU A 1 196 ? -4.348 -5.717 25.104 1.00 55.78 196 LEU A CA 1
ATOM 1637 C C . LEU A 1 196 ? -3.934 -6.737 26.165 1.00 55.78 196 LEU A C 1
ATOM 1639 O O . LEU A 1 196 ? -2.996 -7.468 25.911 1.00 55.78 196 LEU A O 1
ATOM 1643 N N . GLU A 1 197 ? -4.623 -6.852 27.300 1.00 54.56 197 GLU A N 1
ATOM 1644 C CA . GLU A 1 197 ? -4.348 -7.855 28.343 1.00 54.56 197 GLU A CA 1
ATOM 1645 C C . GLU A 1 197 ? -4.493 -9.286 27.807 1.00 54.56 197 GLU A C 1
ATOM 1647 O O . GLU A 1 197 ? -3.665 -10.148 28.095 1.00 54.56 197 GLU A O 1
ATOM 1652 N N . ASN A 1 198 ? -5.497 -9.524 26.958 1.00 52.50 198 ASN A N 1
ATOM 1653 C CA . ASN A 1 198 ? -5.698 -10.811 26.290 1.00 52.50 198 ASN A CA 1
ATOM 1654 C C . ASN A 1 198 ? -4.669 -11.073 25.172 1.00 52.50 198 ASN A C 1
ATOM 1656 O O . ASN A 1 198 ? -4.341 -12.228 24.898 1.00 52.50 198 ASN A O 1
ATOM 1660 N N . MET A 1 199 ? -4.148 -10.021 24.532 1.00 48.62 199 MET A N 1
ATOM 1661 C CA . MET A 1 199 ? -3.071 -10.091 23.533 1.00 48.62 199 MET A CA 1
ATOM 1662 C C . MET A 1 199 ? -1.670 -10.137 24.178 1.00 48.62 199 MET A C 1
ATOM 1664 O O . MET A 1 199 ? -0.732 -10.651 23.570 1.00 48.62 199 MET A O 1
ATOM 1668 N N . ALA A 1 200 ? -1.518 -9.664 25.420 1.00 44.22 200 ALA A N 1
ATOM 1669 C CA . ALA A 1 200 ? -0.263 -9.508 26.160 1.00 44.22 200 ALA A CA 1
ATOM 1670 C C . ALA A 1 200 ? 0.269 -10.809 26.778 1.00 44.22 200 ALA A C 1
ATOM 1672 O O . ALA A 1 200 ? 1.031 -10.791 27.745 1.00 44.22 200 ALA A O 1
ATOM 1673 N N . ILE A 1 201 ? 0.001 -11.953 26.152 1.00 47.75 201 ILE A N 1
ATOM 1674 C CA . ILE A 1 201 ? 0.920 -13.083 26.258 1.00 47.75 201 ILE A CA 1
ATOM 1675 C C . ILE A 1 201 ? 2.056 -12.808 25.266 1.00 47.75 201 ILE A C 1
ATOM 1677 O O . ILE A 1 201 ? 2.022 -13.365 24.172 1.00 47.75 201 ILE A O 1
ATOM 1681 N N . ARG A 1 202 ? 3.036 -11.944 25.616 1.00 47.34 202 ARG A N 1
ATOM 1682 C CA . ARG A 1 202 ? 4.446 -12.083 25.151 1.00 47.34 202 ARG A CA 1
ATOM 1683 C C . ARG A 1 202 ? 5.520 -11.107 25.655 1.00 47.34 202 ARG A C 1
ATOM 1685 O O . ARG A 1 202 ? 6.679 -11.438 25.430 1.00 47.34 202 ARG A O 1
ATOM 1692 N N . SER A 1 203 ? 5.259 -10.022 26.395 1.00 49.38 203 SER A N 1
ATOM 1693 C CA . SER A 1 203 ? 6.325 -9.462 27.258 1.00 49.38 203 SER A CA 1
ATOM 1694 C C . SER A 1 203 ? 5.807 -8.575 28.400 1.00 49.38 203 SER A C 1
ATOM 1696 O O . SER A 1 203 ? 5.160 -7.555 28.180 1.00 49.38 203 SER A O 1
ATOM 1698 N N . GLN A 1 204 ? 6.150 -8.949 29.637 1.00 44.91 204 GLN A N 1
ATOM 1699 C CA . GLN A 1 204 ? 5.884 -8.188 30.870 1.00 44.91 204 GLN A CA 1
ATOM 1700 C C . GLN A 1 204 ? 6.407 -6.738 30.774 1.00 44.91 204 GLN A C 1
ATOM 1702 O O . GLN A 1 204 ? 5.765 -5.795 31.219 1.00 44.91 204 GLN A O 1
ATOM 1707 N N . GLN A 1 205 ? 7.536 -6.558 30.080 1.00 46.53 205 GLN A N 1
ATOM 1708 C CA . GLN A 1 205 ? 8.203 -5.272 29.881 1.00 46.53 205 GLN A CA 1
ATOM 1709 C C . GLN A 1 205 ? 7.342 -4.254 29.107 1.00 46.53 205 GLN A C 1
ATOM 1711 O O . GLN A 1 205 ? 7.411 -3.055 29.373 1.00 46.53 205 GLN A O 1
ATOM 1716 N N . GLN A 1 206 ? 6.533 -4.711 28.144 1.00 50.84 206 GLN A N 1
ATOM 1717 C CA . GLN A 1 206 ? 5.642 -3.837 27.374 1.00 50.84 206 GLN A CA 1
ATOM 1718 C C . GLN A 1 206 ? 4.445 -3.378 28.212 1.00 50.84 206 GLN A C 1
ATOM 1720 O O . GLN A 1 206 ? 4.086 -2.204 28.147 1.00 50.84 206 GLN A O 1
ATOM 1725 N N . ALA A 1 207 ? 3.890 -4.257 29.052 1.00 48.97 207 ALA A N 1
ATOM 1726 C CA . ALA A 1 207 ? 2.830 -3.898 29.993 1.00 48.97 207 ALA A CA 1
ATOM 1727 C C . ALA A 1 207 ? 3.319 -2.872 31.033 1.00 48.97 207 ALA A C 1
ATOM 1729 O O . ALA A 1 207 ? 2.643 -1.873 31.276 1.00 48.97 207 ALA A O 1
ATOM 1730 N N . ASP A 1 208 ? 4.532 -3.051 31.563 1.00 51.06 208 ASP A N 1
ATOM 1731 C CA . ASP A 1 208 ? 5.121 -2.148 32.560 1.00 51.06 208 ASP A CA 1
ATOM 1732 C C . ASP A 1 208 ? 5.436 -0.756 31.983 1.00 51.06 208 ASP A C 1
ATOM 1734 O O . ASP A 1 208 ? 5.220 0.266 32.639 1.00 51.06 208 ASP A O 1
ATOM 1738 N N . ASN A 1 209 ? 5.898 -0.679 30.731 1.00 51.62 209 ASN A N 1
ATOM 1739 C CA . ASN A 1 209 ? 6.141 0.599 30.053 1.00 51.62 209 ASN A CA 1
ATOM 1740 C C . ASN A 1 209 ? 4.838 1.379 29.801 1.00 51.62 209 ASN A C 1
ATOM 1742 O O . ASN A 1 209 ? 4.817 2.604 29.938 1.00 51.62 209 ASN A O 1
ATOM 1746 N N . ILE A 1 210 ? 3.750 0.673 29.479 1.00 49.78 210 ILE A N 1
ATOM 1747 C CA . ILE A 1 210 ? 2.416 1.257 29.285 1.00 49.78 210 ILE A CA 1
ATOM 1748 C C . ILE A 1 210 ? 1.836 1.729 30.628 1.00 49.78 210 ILE A C 1
ATOM 1750 O O . ILE A 1 210 ? 1.354 2.858 30.726 1.00 49.78 210 ILE A O 1
ATOM 1754 N N . TYR A 1 211 ? 1.952 0.919 31.685 1.00 47.53 211 TYR A N 1
ATOM 1755 C CA . TYR A 1 211 ? 1.472 1.258 33.030 1.00 47.53 211 TYR A CA 1
ATOM 1756 C C . TYR A 1 211 ? 2.199 2.482 33.614 1.00 47.53 211 TYR A C 1
ATOM 1758 O O . TYR A 1 211 ? 1.575 3.404 34.148 1.00 47.53 211 TYR A O 1
ATOM 1766 N N . ASN A 1 212 ? 3.523 2.555 33.440 1.00 50.47 212 ASN A N 1
ATOM 1767 C CA . ASN A 1 212 ? 4.330 3.678 33.923 1.00 50.47 212 ASN A CA 1
ATOM 1768 C C . ASN A 1 212 ? 4.010 4.995 33.198 1.00 50.47 212 ASN A C 1
ATOM 1770 O O . ASN A 1 212 ? 3.942 6.042 33.846 1.00 50.47 212 ASN A O 1
ATOM 1774 N N . ALA A 1 213 ? 3.737 4.956 31.890 1.00 46.16 213 ALA A N 1
ATOM 1775 C CA . ALA A 1 213 ? 3.346 6.138 31.120 1.00 46.16 213 ALA A CA 1
ATOM 1776 C C . ALA A 1 213 ? 1.992 6.735 31.561 1.00 46.16 213 ALA A C 1
ATOM 1778 O O . ALA A 1 213 ? 1.766 7.937 31.408 1.00 46.16 213 ALA A O 1
ATOM 1779 N N . LEU A 1 214 ? 1.107 5.917 32.139 1.00 40.53 214 LEU A N 1
ATOM 1780 C CA . LEU A 1 214 ? -0.228 6.319 32.592 1.00 40.53 214 LEU A CA 1
ATOM 1781 C C . LEU A 1 214 ? -0.242 6.857 34.029 1.00 40.53 214 LEU A C 1
ATOM 1783 O O . LEU A 1 214 ? -1.063 7.716 34.341 1.00 40.53 214 LEU A O 1
ATOM 1787 N N . SER A 1 215 ? 0.704 6.448 34.882 1.00 42.44 215 SER A N 1
ATOM 1788 C CA . SER A 1 215 ? 0.842 6.985 36.253 1.00 42.44 215 SER A CA 1
ATOM 1789 C C . SER A 1 215 ? 1.124 8.500 36.310 1.00 42.44 215 SER A C 1
ATOM 1791 O O . SER A 1 215 ? 0.987 9.132 37.358 1.00 42.44 215 SER A O 1
ATOM 1793 N N . LEU A 1 216 ? 1.489 9.093 35.170 1.00 41.72 216 LEU A N 1
ATOM 1794 C CA . LEU A 1 216 ? 1.726 10.523 34.984 1.00 41.72 216 LEU A CA 1
ATOM 1795 C C . LEU A 1 216 ? 0.466 11.317 34.580 1.00 41.72 216 LEU A C 1
ATOM 1797 O O . LEU A 1 216 ? 0.542 12.537 34.496 1.00 41.72 216 LEU A O 1
ATOM 1801 N N . TRP A 1 217 ? -0.674 10.654 34.346 1.00 39.62 217 TRP A N 1
ATOM 1802 C CA . TRP A 1 217 ? -1.948 11.278 33.939 1.00 39.62 217 TRP A CA 1
ATOM 1803 C C . TRP A 1 217 ? -3.044 11.235 35.016 1.00 39.62 217 TRP A C 1
ATOM 1805 O O . TRP A 1 217 ? -4.118 11.797 34.819 1.00 39.62 217 TRP A O 1
ATOM 1815 N N . THR A 1 218 ? -2.786 10.601 36.162 1.00 36.56 218 THR A N 1
ATOM 1816 C CA . THR A 1 218 ? -3.692 10.548 37.328 1.00 36.56 218 THR A CA 1
ATOM 1817 C C . THR A 1 218 ? -3.212 11.406 38.506 1.00 36.56 218 THR A C 1
ATOM 1819 O O . THR A 1 218 ? -3.461 11.077 39.666 1.00 36.56 218 THR A O 1
ATOM 1822 N N . LYS A 1 219 ? -2.554 12.535 38.219 1.00 36.91 219 LYS A N 1
ATOM 1823 C CA . LYS A 1 219 ? -2.322 13.616 39.189 1.00 36.91 219 LYS A CA 1
ATOM 1824 C C . LYS A 1 219 ? -2.890 14.933 38.694 1.00 36.91 219 LYS A C 1
ATOM 1826 O O . LYS A 1 219 ? -2.665 15.243 37.507 1.00 36.91 219 LYS A O 1
#

Radius of gyration: 20.7 Å; chains: 1; bounding box: 46×33×65 Å